Protein AF-A0A9W7B6E6-F1 (afdb_monomer_lite)

Sequence (247 aa):
MDVWKAHNLRVMFLSTVAGLLRTIEGISRFTTGIYVSETFLTTFLAAWAGFLFWGQLGPIFLEQVLNIIIKSMKMSGPEGEVMTKKMETMRVLMLWQIPQVMVAYLSLFATAFIENPFIAQWLVGAYYFFSTITSIFFVFFIALPTMGAFLKIIKDANPDGTDAKLNGLENKIGIFYRETRNNGVSNTVTCIIFCIPLTQTLVTYQVAFGWTIGALITGTAIWFIAPRAKNAKRVTPSTTKSTVVEN

Radius of gyration: 22.34 Å; chains: 1; bounding box: 79×34×62 Å

Foldseek 3Di:
DDCVVDPLSVLLVLLVLLLVLLVVLLVVCVVPVDAQLRALSNLVSQLSSQLSVLLPLLLVLLLLLLVVLLVLLVVPPPVSVVVNVLSVVLNVVSNVCNVVSNCLSVLSSVSNVDPDVVVSVVSVLSSLVSVLVSLCCSLVVGVLSSLVSVLVSLCVVCVPVPDPVSVVVSVVSVVVNVVSVVLSVVSNVLSVCCNPVVCVSVSRNVVSVSSSVVSNVSSVSCSVSPPPPPPPPPPPPPPPPPPPDDD

Structure (mmCIF, N/CA/C/O backbone):
data_AF-A0A9W7B6E6-F1
#
_entry.id   AF-A0A9W7B6E6-F1
#
loop_
_atom_site.group_PDB
_atom_site.id
_atom_site.type_symbol
_atom_site.label_atom_id
_atom_site.label_alt_id
_atom_site.label_comp_id
_atom_site.label_asym_id
_atom_site.label_entity_id
_atom_site.label_seq_id
_atom_site.pdbx_PDB_ins_code
_atom_site.Cartn_x
_atom_site.Cartn_y
_atom_site.Cartn_z
_atom_site.occupancy
_atom_site.B_iso_or_equiv
_atom_site.auth_seq_id
_atom_site.auth_comp_id
_atom_site.auth_asym_id
_atom_site.auth_atom_id
_atom_site.pdbx_PDB_model_num
ATOM 1 N N . MET A 1 1 ? -25.014 10.292 -12.580 1.00 50.94 1 MET A N 1
ATOM 2 C CA . MET A 1 1 ? -24.499 10.549 -11.215 1.00 50.94 1 MET A CA 1
ATOM 3 C C . MET A 1 1 ? -22.993 10.712 -11.338 1.00 50.94 1 MET A C 1
ATOM 5 O O . MET A 1 1 ? -22.363 9.825 -11.888 1.00 50.94 1 MET A O 1
ATOM 9 N N . ASP A 1 2 ? -22.448 11.861 -10.949 1.00 60.66 2 ASP A N 1
ATOM 10 C CA . ASP A 1 2 ? -21.026 12.184 -11.131 1.00 60.66 2 ASP A CA 1
ATOM 11 C C . ASP A 1 2 ? -20.148 11.308 -10.214 1.00 60.66 2 ASP A C 1
ATOM 13 O O . ASP A 1 2 ? -20.299 11.352 -8.988 1.00 60.66 2 ASP A O 1
ATOM 17 N N . VAL A 1 3 ? -19.271 10.488 -10.806 1.00 54.25 3 VAL A N 1
ATOM 18 C CA . VAL A 1 3 ? -18.371 9.548 -10.103 1.00 54.25 3 VAL A CA 1
ATOM 19 C C . VAL A 1 3 ? -17.483 10.287 -9.102 1.00 54.25 3 VAL A C 1
ATOM 21 O O . VAL A 1 3 ? -17.180 9.758 -8.034 1.00 54.25 3 VAL A O 1
ATOM 24 N N . TRP A 1 4 ? -17.142 11.544 -9.389 1.00 59.81 4 TRP A N 1
ATOM 25 C CA . TRP A 1 4 ? -16.274 12.358 -8.543 1.00 59.81 4 TRP A CA 1
ATOM 26 C C . TRP A 1 4 ? -16.971 12.895 -7.291 1.00 59.81 4 TRP A C 1
ATOM 28 O O . TRP A 1 4 ? -16.300 13.201 -6.305 1.00 59.81 4 TRP A O 1
ATOM 38 N N . LYS A 1 5 ? -18.311 12.949 -7.283 1.00 57.41 5 LYS A N 1
ATOM 39 C CA . LYS A 1 5 ? -19.110 13.415 -6.134 1.00 57.41 5 LYS A CA 1
ATOM 40 C C . LYS A 1 5 ? -19.390 12.317 -5.110 1.00 57.41 5 LYS A C 1
ATOM 42 O O . LYS A 1 5 ? -19.687 12.619 -3.957 1.00 57.41 5 LYS A O 1
ATOM 47 N N . ALA A 1 6 ? -19.313 11.048 -5.505 1.00 68.12 6 ALA A N 1
ATOM 48 C CA . ALA A 1 6 ? -19.579 9.919 -4.623 1.00 68.12 6 ALA A CA 1
ATOM 49 C C . ALA A 1 6 ? -18.276 9.198 -4.263 1.00 68.12 6 ALA A C 1
ATOM 51 O O . ALA A 1 6 ? -17.733 8.439 -5.059 1.00 68.12 6 ALA A O 1
ATOM 52 N N . HIS A 1 7 ? -17.804 9.407 -3.030 1.00 67.94 7 HIS A N 1
ATOM 53 C CA . HIS A 1 7 ? -16.522 8.889 -2.537 1.00 67.94 7 HIS A CA 1
ATOM 54 C C . HIS A 1 7 ? -16.325 7.385 -2.809 1.00 67.94 7 HIS A C 1
ATOM 56 O O . HIS A 1 7 ? -15.283 6.989 -3.323 1.00 67.94 7 HIS A O 1
ATOM 62 N N . ASN A 1 8 ? -17.346 6.560 -2.558 1.00 65.19 8 ASN A N 1
ATOM 63 C CA . ASN A 1 8 ? -17.263 5.104 -2.735 1.00 65.19 8 ASN A CA 1
ATOM 64 C C . ASN A 1 8 ? -17.152 4.711 -4.218 1.00 65.19 8 ASN A C 1
ATOM 66 O O . ASN A 1 8 ? -16.394 3.810 -4.560 1.00 65.19 8 ASN A O 1
ATOM 70 N N . LEU A 1 9 ? -17.866 5.420 -5.101 1.00 68.00 9 LEU A N 1
ATOM 71 C CA . LEU A 1 9 ? -17.784 5.227 -6.553 1.00 68.00 9 LEU A CA 1
ATOM 72 C C . LEU A 1 9 ? -16.415 5.652 -7.089 1.00 68.00 9 LEU A C 1
ATOM 74 O O . LEU A 1 9 ? -15.838 4.937 -7.902 1.00 68.00 9 LEU A O 1
ATOM 78 N N . ARG A 1 10 ? -15.862 6.760 -6.583 1.00 72.19 10 ARG A N 1
ATOM 79 C CA . ARG A 1 10 ? -14.503 7.202 -6.911 1.00 72.19 10 ARG A CA 1
ATOM 80 C C . ARG A 1 10 ? -13.466 6.156 -6.513 1.00 72.19 10 ARG A C 1
ATOM 82 O O . ARG A 1 10 ? -12.622 5.806 -7.325 1.00 72.19 10 ARG A O 1
ATOM 89 N N . VAL A 1 11 ? -13.537 5.624 -5.294 1.00 70.44 11 VAL A N 1
ATOM 90 C CA . VAL A 1 11 ? -12.590 4.599 -4.829 1.00 70.44 11 VAL A CA 1
ATOM 91 C C . VAL A 1 11 ? -12.706 3.309 -5.639 1.00 70.44 11 VAL A C 1
ATOM 93 O O . VAL A 1 11 ? -11.683 2.757 -6.043 1.00 70.44 11 VAL A O 1
ATOM 96 N N . MET A 1 12 ? -13.925 2.841 -5.918 1.00 70.75 12 MET A N 1
ATOM 97 C CA . MET A 1 12 ? -14.136 1.666 -6.769 1.00 70.75 12 MET A CA 1
ATOM 98 C C . MET A 1 12 ? -13.562 1.873 -8.169 1.00 70.75 12 MET A C 1
ATOM 100 O O . MET A 1 12 ? -12.878 0.991 -8.685 1.00 70.75 12 MET A O 1
ATOM 104 N N . PHE A 1 13 ? -13.807 3.041 -8.764 1.00 76.94 13 PHE A N 1
ATOM 105 C CA . PHE A 1 13 ? -13.269 3.388 -10.072 1.00 76.94 13 PHE A CA 1
ATOM 106 C C . PHE A 1 13 ? -11.738 3.385 -10.053 1.00 76.94 13 PHE A C 1
ATOM 108 O O . PHE A 1 13 ? -11.127 2.684 -10.851 1.00 76.94 13 PHE A O 1
ATOM 115 N N . LEU A 1 14 ? -11.112 4.073 -9.092 1.00 79.00 14 LEU A N 1
ATOM 116 C CA . LEU A 1 14 ? -9.651 4.115 -8.964 1.00 79.00 14 LEU A CA 1
ATOM 117 C C . LEU A 1 14 ? -9.046 2.725 -8.712 1.00 79.00 14 LEU A C 1
ATOM 119 O O . LEU A 1 14 ? -8.009 2.412 -9.285 1.00 79.00 14 LEU A O 1
ATOM 123 N N . SER A 1 15 ? -9.700 1.877 -7.912 1.00 72.25 15 SER A N 1
ATOM 124 C CA . SER A 1 15 ? -9.249 0.500 -7.641 1.00 72.25 15 SER A CA 1
ATOM 125 C C . SER A 1 15 ? -9.348 -0.387 -8.873 1.00 72.25 15 SER A C 1
ATOM 127 O O . SER A 1 15 ? -8.426 -1.142 -9.167 1.00 72.25 15 SER A O 1
ATOM 129 N N . THR A 1 16 ? -10.445 -0.258 -9.619 1.00 75.69 16 THR A N 1
ATOM 130 C CA . THR A 1 16 ? -10.657 -0.989 -10.872 1.00 75.69 16 THR A CA 1
ATOM 131 C C . THR A 1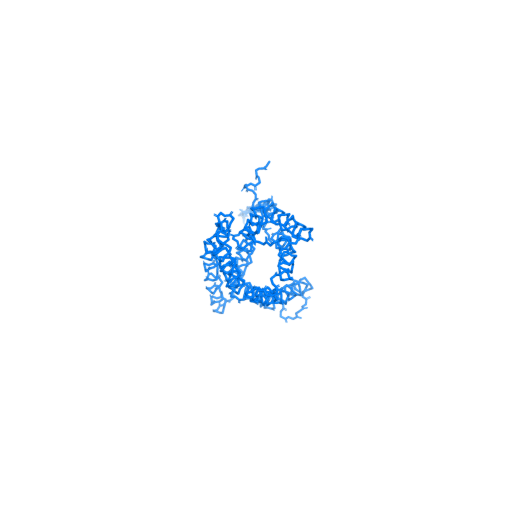 16 ? -9.634 -0.556 -11.914 1.00 75.69 16 THR A C 1
ATOM 133 O O . THR A 1 16 ? -8.989 -1.402 -12.521 1.00 75.69 16 THR A O 1
ATOM 136 N N . VAL A 1 17 ? -9.420 0.753 -12.075 1.00 81.94 17 VAL A N 1
ATOM 137 C CA . VAL A 1 17 ? -8.412 1.296 -12.992 1.00 81.94 17 VAL A CA 1
ATOM 138 C C . VAL A 1 17 ? -7.012 0.839 -12.582 1.00 81.94 17 VAL A C 1
ATOM 140 O O . VAL A 1 17 ? -6.284 0.324 -13.422 1.00 81.94 17 VAL A O 1
ATOM 143 N N . ALA A 1 18 ? -6.637 0.944 -11.304 1.00 80.56 18 ALA A N 1
ATOM 144 C CA . ALA A 1 18 ? -5.334 0.481 -10.829 1.00 80.56 18 ALA A CA 1
ATOM 145 C C . ALA A 1 18 ? -5.127 -1.022 -11.085 1.00 80.56 18 ALA A C 1
ATOM 147 O O . ALA A 1 18 ? -4.092 -1.409 -11.623 1.00 80.56 18 ALA A O 1
ATOM 148 N N . GLY A 1 19 ? -6.119 -1.859 -10.761 1.00 74.12 19 GLY A N 1
ATOM 149 C CA . GLY A 1 19 ? -6.067 -3.303 -10.999 1.00 74.12 19 GLY A CA 1
ATOM 150 C C . GLY A 1 19 ? -5.977 -3.662 -12.485 1.00 74.12 19 GLY A C 1
ATOM 151 O O . GLY A 1 19 ? -5.161 -4.500 -12.864 1.00 74.12 19 GLY A O 1
ATOM 152 N N . LEU A 1 20 ? -6.753 -2.992 -13.343 1.00 80.62 20 LEU A N 1
ATOM 153 C CA . LEU A 1 20 ? -6.700 -3.187 -14.795 1.00 80.62 20 LEU A CA 1
ATOM 154 C C . LEU A 1 20 ? -5.338 -2.801 -15.367 1.00 80.62 20 LEU A C 1
ATOM 156 O O . LEU A 1 20 ? -4.754 -3.578 -16.114 1.00 80.62 20 LEU A O 1
ATOM 160 N N . LEU A 1 21 ? -4.799 -1.640 -14.992 1.00 83.81 21 LEU A N 1
ATOM 161 C CA . LEU A 1 21 ? -3.496 -1.190 -15.485 1.00 83.81 21 LEU A CA 1
ATOM 162 C C . LEU A 1 21 ? -2.370 -2.135 -15.059 1.00 83.81 21 LEU A C 1
ATOM 164 O O . LEU A 1 21 ? -1.510 -2.442 -15.881 1.00 83.81 21 LEU A O 1
ATOM 168 N N . ARG A 1 22 ? -2.410 -2.662 -13.826 1.00 78.50 22 ARG A N 1
ATOM 169 C CA . ARG A 1 22 ? -1.467 -3.701 -13.380 1.00 78.50 22 ARG A CA 1
ATOM 170 C C . ARG A 1 22 ? -1.646 -5.025 -14.110 1.00 78.50 22 ARG A C 1
ATOM 172 O O . ARG A 1 22 ? -0.660 -5.688 -14.407 1.00 78.50 22 ARG A O 1
ATOM 179 N N . THR A 1 23 ? -2.879 -5.395 -14.441 1.00 75.38 23 THR A N 1
ATOM 180 C CA . THR A 1 23 ? -3.152 -6.605 -15.227 1.00 75.38 23 THR A CA 1
ATOM 181 C C . THR A 1 23 ? -2.582 -6.469 -16.639 1.00 75.38 23 THR A C 1
ATOM 183 O O . THR A 1 23 ? -1.893 -7.369 -17.109 1.00 75.38 23 THR A O 1
ATOM 186 N N . ILE A 1 24 ? -2.806 -5.325 -17.296 1.00 81.00 24 ILE A N 1
ATOM 187 C CA . ILE A 1 24 ? -2.263 -5.032 -18.631 1.00 81.00 24 ILE A CA 1
ATOM 188 C C . ILE A 1 24 ? -0.730 -5.012 -18.589 1.00 81.00 24 ILE A C 1
ATOM 190 O O . ILE A 1 24 ? -0.090 -5.620 -19.442 1.00 81.00 24 ILE A O 1
ATOM 194 N N . GLU A 1 25 ? -0.137 -4.367 -17.582 1.00 80.00 25 GLU A N 1
ATOM 195 C CA . GLU A 1 25 ? 1.311 -4.379 -17.346 1.00 80.00 25 GLU A CA 1
ATOM 196 C C . GLU A 1 25 ? 1.830 -5.812 -17.181 1.00 80.00 25 GLU A C 1
ATOM 198 O O . GLU A 1 25 ? 2.771 -6.202 -17.865 1.00 80.00 25 GLU A O 1
ATOM 203 N N . GLY A 1 26 ? 1.205 -6.609 -16.311 1.00 73.44 26 GLY A N 1
ATOM 204 C CA . GLY A 1 26 ? 1.597 -7.989 -16.038 1.00 73.44 26 GLY A CA 1
ATOM 205 C C . GLY A 1 26 ? 1.534 -8.877 -17.280 1.00 73.44 26 GLY A C 1
ATOM 206 O O . GLY A 1 26 ? 2.500 -9.579 -17.569 1.00 73.44 26 GLY A O 1
ATOM 207 N N . ILE A 1 27 ? 0.443 -8.799 -18.051 1.00 77.69 27 ILE A N 1
ATOM 208 C CA . ILE A 1 27 ? 0.288 -9.532 -19.318 1.00 77.69 27 ILE A CA 1
ATOM 209 C C . ILE A 1 27 ? 1.337 -9.076 -20.333 1.00 77.69 27 ILE A C 1
ATOM 211 O O . ILE A 1 27 ? 1.977 -9.914 -20.968 1.00 77.69 27 ILE A O 1
ATOM 215 N N . SER A 1 28 ? 1.543 -7.763 -20.476 1.00 77.19 28 SER A N 1
ATOM 216 C CA . SER A 1 28 ? 2.540 -7.216 -21.397 1.00 77.19 28 SER A CA 1
ATOM 217 C C . SER A 1 28 ? 3.926 -7.753 -21.063 1.00 77.19 28 SER A C 1
ATOM 219 O O . SER A 1 28 ? 4.555 -8.342 -21.930 1.00 77.19 28 SER A O 1
ATOM 221 N N . ARG A 1 29 ? 4.362 -7.672 -19.802 1.00 74.62 29 ARG A N 1
ATOM 222 C CA . ARG A 1 29 ? 5.668 -8.205 -19.395 1.00 74.62 29 ARG A CA 1
ATOM 223 C C . ARG A 1 29 ? 5.780 -9.708 -19.588 1.00 74.62 29 ARG A C 1
ATOM 225 O O . ARG A 1 29 ? 6.812 -10.175 -20.045 1.00 74.62 29 ARG A O 1
ATOM 232 N N . PHE A 1 30 ? 4.729 -10.460 -19.268 1.00 73.69 30 PHE A N 1
ATOM 233 C CA . PHE A 1 30 ? 4.745 -11.919 -19.390 1.00 73.69 30 PHE A CA 1
ATOM 234 C C . PHE A 1 30 ? 4.859 -12.378 -20.843 1.00 73.69 30 PHE A C 1
ATOM 236 O O . PHE A 1 30 ? 5.538 -13.355 -21.138 1.00 73.69 30 PHE A O 1
ATOM 243 N N . THR A 1 31 ? 4.201 -11.664 -21.753 1.00 75.31 31 THR A N 1
ATOM 244 C CA . THR A 1 31 ? 4.189 -12.012 -23.178 1.00 75.31 31 THR A CA 1
ATOM 245 C C . THR A 1 31 ? 5.437 -11.548 -23.918 1.00 75.31 31 THR A C 1
ATOM 247 O O . THR A 1 31 ? 5.832 -12.199 -24.880 1.00 75.31 31 THR A O 1
ATOM 250 N N . THR A 1 32 ? 6.068 -10.453 -23.489 1.00 76.38 32 THR A N 1
ATOM 251 C CA . THR A 1 32 ? 7.194 -9.849 -24.219 1.00 76.38 32 THR A CA 1
ATOM 252 C C . THR A 1 32 ? 8.547 -9.993 -23.525 1.00 76.38 32 THR A C 1
ATOM 254 O O . THR A 1 32 ? 9.572 -9.777 -24.163 1.00 76.38 32 THR A O 1
ATOM 257 N N . GLY A 1 33 ? 8.577 -10.320 -22.231 1.00 69.25 33 GLY A N 1
ATOM 258 C CA . GLY A 1 33 ? 9.792 -10.305 -21.412 1.00 69.25 33 GLY A CA 1
ATOM 259 C C . GLY A 1 33 ? 10.331 -8.902 -21.104 1.00 69.25 33 GLY A C 1
ATOM 260 O O . GLY A 1 33 ? 11.400 -8.792 -20.511 1.00 69.25 33 GLY A O 1
ATOM 261 N N . ILE A 1 34 ? 9.605 -7.848 -21.494 1.00 72.25 34 ILE A N 1
ATOM 262 C CA . ILE A 1 34 ? 10.040 -6.449 -21.398 1.00 72.25 34 ILE A CA 1
ATOM 263 C C . ILE A 1 34 ? 9.988 -5.951 -19.949 1.00 72.25 34 ILE A C 1
ATOM 265 O O . ILE A 1 34 ? 9.016 -6.184 -19.222 1.00 72.25 34 ILE A O 1
ATOM 269 N N . TYR A 1 35 ? 10.998 -5.189 -19.539 1.00 70.50 35 TYR A N 1
ATOM 270 C CA . TYR A 1 35 ? 11.103 -4.628 -18.191 1.00 70.50 35 TYR A CA 1
ATOM 271 C C . TYR A 1 35 ? 10.415 -3.256 -18.055 1.00 70.50 35 TYR A C 1
ATOM 273 O O . TYR A 1 35 ? 9.942 -2.630 -19.011 1.00 70.50 35 TYR A O 1
ATOM 281 N N . VAL A 1 36 ? 10.315 -2.768 -16.813 1.00 70.75 36 VAL A N 1
ATOM 282 C CA . VAL A 1 36 ? 10.095 -1.329 -16.564 1.00 70.75 36 VAL A CA 1
ATOM 283 C C . VAL A 1 36 ? 11.249 -0.552 -17.217 1.00 70.75 36 VAL A C 1
ATOM 285 O O . VAL A 1 36 ? 12.368 -1.037 -17.160 1.00 70.75 36 VAL A O 1
ATOM 288 N N . SER A 1 37 ? 10.977 0.627 -17.790 1.00 69.00 37 SER A N 1
ATOM 289 C CA . SER A 1 37 ? 11.892 1.518 -18.537 1.00 69.00 37 SER A CA 1
ATOM 290 C C . SER A 1 37 ? 12.256 1.114 -19.964 1.00 69.00 37 SER A C 1
ATOM 292 O O . SER A 1 37 ? 12.754 1.953 -20.703 1.00 69.00 37 SER A O 1
ATOM 294 N N . GLU A 1 38 ? 11.969 -0.113 -20.398 1.00 73.12 38 GLU A N 1
ATOM 295 C CA . GLU A 1 38 ? 12.261 -0.531 -21.780 1.00 73.12 38 GLU A CA 1
ATOM 296 C C . GLU A 1 38 ? 11.224 -0.054 -22.801 1.00 73.12 38 GLU A C 1
ATOM 298 O O . GLU A 1 38 ? 11.544 0.140 -23.970 1.00 73.12 38 GLU A O 1
ATOM 303 N N . THR A 1 39 ? 9.973 0.164 -22.380 1.00 77.31 39 THR A N 1
ATOM 304 C CA . THR A 1 39 ? 8.961 0.793 -23.237 1.00 77.31 39 THR A CA 1
ATOM 305 C C . THR A 1 39 ? 8.205 1.873 -22.490 1.00 77.31 39 THR A C 1
ATOM 307 O O . THR A 1 39 ? 7.980 1.783 -21.277 1.00 77.31 39 THR A O 1
ATOM 310 N N . PHE A 1 40 ? 7.740 2.879 -23.230 1.00 80.50 40 PHE A N 1
ATOM 311 C CA . PHE A 1 40 ? 6.878 3.916 -22.675 1.00 80.50 40 PHE A CA 1
ATOM 312 C C . PHE A 1 40 ? 5.616 3.319 -22.037 1.00 80.50 40 PHE A C 1
ATOM 314 O O . PHE A 1 40 ? 5.261 3.698 -20.926 1.00 80.50 40 PHE A O 1
ATOM 321 N N . LEU A 1 41 ? 4.973 2.343 -22.692 1.00 82.69 41 LEU A N 1
ATOM 322 C CA . LEU A 1 41 ? 3.737 1.738 -22.195 1.00 82.69 41 LEU A CA 1
ATOM 323 C C . LEU A 1 41 ? 3.949 1.000 -20.865 1.00 82.69 41 LEU A C 1
ATOM 325 O O . LEU A 1 41 ? 3.235 1.278 -19.903 1.00 82.69 41 LEU A O 1
ATOM 329 N N . THR A 1 42 ? 4.934 0.098 -20.765 1.00 78.06 42 THR A N 1
ATOM 330 C CA . THR A 1 42 ? 5.182 -0.656 -19.518 1.00 78.06 42 THR A CA 1
ATOM 331 C C . THR A 1 42 ? 5.581 0.261 -18.364 1.00 78.06 42 THR A C 1
ATOM 333 O O . THR A 1 42 ? 5.192 0.020 -17.220 1.00 78.06 42 THR A O 1
ATOM 336 N N . THR A 1 43 ? 6.316 1.330 -18.666 1.00 79.69 43 THR A N 1
ATOM 337 C CA . THR A 1 43 ? 6.742 2.349 -17.699 1.00 79.69 43 THR A CA 1
ATOM 338 C C . THR A 1 43 ? 5.566 3.207 -17.241 1.00 79.69 43 THR A C 1
ATOM 340 O O . THR A 1 43 ? 5.382 3.405 -16.040 1.00 79.69 43 THR A O 1
ATOM 343 N N . PHE A 1 44 ? 4.714 3.639 -18.176 1.00 84.25 44 PHE A N 1
ATOM 344 C CA . PHE A 1 44 ? 3.498 4.398 -17.891 1.00 84.25 44 PHE A CA 1
ATOM 345 C C . PHE A 1 44 ? 2.543 3.610 -16.997 1.00 84.25 44 PHE A C 1
ATOM 347 O O . PHE A 1 44 ? 2.075 4.130 -15.984 1.00 84.25 44 PHE A O 1
ATOM 354 N N . LEU A 1 45 ? 2.286 2.344 -17.333 1.00 83.00 45 LEU A N 1
ATOM 355 C CA . LEU A 1 45 ? 1.389 1.490 -16.558 1.00 83.00 45 LEU A CA 1
ATOM 356 C C . LEU A 1 45 ? 1.917 1.272 -15.132 1.00 83.00 45 LEU A C 1
ATOM 358 O O . LEU A 1 45 ? 1.156 1.420 -14.174 1.00 83.00 45 LEU A O 1
ATOM 362 N N . ALA A 1 46 ? 3.220 1.006 -14.979 1.00 79.12 46 ALA A N 1
ATOM 363 C CA . ALA A 1 46 ? 3.857 0.811 -13.676 1.00 79.12 46 ALA A CA 1
ATOM 364 C C . ALA A 1 46 ? 3.802 2.069 -12.795 1.00 79.12 46 ALA A C 1
ATOM 366 O O . ALA A 1 46 ? 3.431 1.993 -11.617 1.00 79.12 46 ALA A O 1
ATOM 367 N N . ALA A 1 47 ? 4.146 3.224 -13.374 1.00 80.75 47 ALA A N 1
ATOM 368 C CA . ALA A 1 47 ? 4.133 4.517 -12.702 1.00 80.75 47 ALA A CA 1
ATOM 369 C C . ALA A 1 47 ? 2.712 4.893 -12.263 1.00 80.75 47 ALA A C 1
ATOM 371 O O . ALA A 1 47 ? 2.462 5.160 -11.084 1.00 80.75 47 ALA A O 1
ATOM 372 N N . TRP A 1 48 ? 1.755 4.847 -13.193 1.00 84.06 48 TRP A N 1
ATOM 373 C CA . TRP A 1 48 ? 0.389 5.294 -12.944 1.00 84.06 48 TRP A CA 1
ATOM 374 C C . TRP A 1 48 ? -0.352 4.390 -11.963 1.00 84.06 48 TRP A C 1
ATOM 376 O O . TRP A 1 48 ? -0.960 4.871 -11.008 1.00 84.06 48 TRP A O 1
ATOM 386 N N . ALA A 1 49 ? -0.273 3.070 -12.137 1.00 79.25 49 ALA A N 1
ATOM 387 C CA . ALA A 1 49 ? -0.945 2.145 -11.234 1.00 79.25 49 ALA A CA 1
ATOM 388 C C . ALA A 1 49 ? -0.351 2.180 -9.818 1.00 79.25 49 ALA A C 1
ATOM 390 O O . ALA A 1 49 ? -1.060 2.003 -8.829 1.00 79.25 49 ALA A O 1
ATOM 391 N N . GLY A 1 50 ? 0.952 2.431 -9.706 1.00 77.00 50 GLY A N 1
ATOM 392 C CA . GLY A 1 50 ? 1.613 2.613 -8.424 1.00 77.00 50 GLY A CA 1
ATOM 393 C C . GLY A 1 50 ? 1.235 3.913 -7.721 1.00 77.00 50 GLY A C 1
ATOM 394 O O . GLY A 1 50 ? 0.920 3.881 -6.533 1.00 77.00 50 GLY A O 1
ATOM 395 N N . PHE A 1 51 ? 1.150 5.019 -8.464 1.00 82.94 51 PHE A N 1
ATOM 396 C CA . PHE A 1 51 ? 0.592 6.274 -7.964 1.00 82.94 51 PHE A CA 1
ATOM 397 C C . PHE A 1 51 ? -0.855 6.098 -7.478 1.00 82.94 51 PHE A C 1
ATOM 399 O O . PHE A 1 51 ? -1.186 6.522 -6.371 1.00 82.94 51 PHE A O 1
ATOM 406 N N . LEU A 1 52 ? -1.713 5.431 -8.257 1.00 81.12 52 LEU A N 1
ATOM 407 C CA . LEU A 1 52 ? -3.101 5.182 -7.863 1.00 81.12 52 LEU A CA 1
ATOM 408 C C . LEU A 1 52 ? -3.197 4.355 -6.575 1.00 81.12 52 LEU A C 1
ATOM 410 O O . LEU A 1 52 ? -4.020 4.653 -5.709 1.00 81.12 52 LEU A O 1
ATOM 414 N N . PHE A 1 53 ? -2.358 3.332 -6.417 1.00 77.75 53 PHE A N 1
ATOM 415 C CA . PHE A 1 53 ? -2.391 2.495 -5.223 1.00 77.75 53 PHE A CA 1
ATOM 416 C C . PHE A 1 53 ? -1.798 3.200 -3.996 1.00 77.75 53 PHE A C 1
ATOM 418 O O . PHE A 1 53 ? -2.500 3.416 -3.008 1.00 77.75 53 PHE A O 1
ATOM 425 N N . TRP A 1 54 ? -0.527 3.599 -4.063 1.00 77.50 54 TRP A N 1
ATOM 426 C CA . TRP A 1 54 ? 0.215 4.135 -2.919 1.00 77.50 54 TRP A CA 1
ATOM 427 C C . TRP A 1 54 ? -0.090 5.608 -2.630 1.00 77.50 54 TRP A C 1
ATOM 429 O O . TRP A 1 54 ? 0.003 6.038 -1.485 1.00 77.50 54 TRP A O 1
ATOM 439 N N . GLY A 1 55 ? -0.460 6.385 -3.649 1.00 79.38 55 GLY A N 1
ATOM 440 C CA . GLY A 1 55 ? -0.759 7.812 -3.520 1.00 79.38 55 GLY A CA 1
ATOM 441 C C . GLY A 1 55 ? -2.232 8.119 -3.248 1.00 79.38 55 GLY A C 1
ATOM 442 O O . GLY A 1 55 ? -2.541 9.224 -2.812 1.00 79.38 55 GLY A O 1
ATOM 443 N N . GLN A 1 56 ? -3.148 7.175 -3.501 1.00 82.19 56 GLN A N 1
ATOM 444 C CA . GLN A 1 56 ? -4.591 7.394 -3.326 1.00 82.19 56 GLN A CA 1
ATOM 445 C C . GLN A 1 56 ? -5.260 6.271 -2.522 1.00 82.19 56 GLN A C 1
ATOM 447 O O . GLN A 1 56 ? -5.727 6.517 -1.413 1.00 82.19 56 GLN A O 1
ATOM 452 N N . LEU A 1 57 ? -5.316 5.041 -3.044 1.00 77.69 57 LEU A N 1
ATOM 453 C CA . LEU A 1 57 ? -6.144 3.968 -2.468 1.00 77.69 57 LEU A CA 1
ATOM 454 C C . LEU A 1 57 ? -5.707 3.542 -1.063 1.00 77.69 57 LEU A C 1
ATOM 456 O O . LEU A 1 57 ? -6.534 3.516 -0.152 1.00 77.69 57 LEU A O 1
ATOM 460 N N . GLY A 1 58 ? -4.421 3.236 -0.879 1.00 77.50 58 GLY A N 1
ATOM 461 C CA . GLY A 1 58 ? -3.850 2.871 0.419 1.00 77.50 58 GLY A CA 1
ATOM 462 C C . GLY A 1 58 ? -4.072 3.957 1.480 1.00 77.50 58 GLY A C 1
ATOM 463 O O . GLY A 1 58 ? -4.654 3.655 2.526 1.00 77.50 58 GLY A O 1
ATOM 464 N N . PRO A 1 59 ? -3.699 5.224 1.209 1.00 80.75 59 PRO A N 1
ATOM 465 C CA . PRO A 1 59 ? -3.976 6.338 2.110 1.00 80.75 59 PRO A CA 1
ATOM 466 C C . PRO A 1 59 ? -5.458 6.504 2.461 1.00 80.75 59 PRO A C 1
ATOM 468 O O . PRO A 1 59 ? -5.786 6.659 3.633 1.00 80.75 59 PRO A O 1
ATOM 471 N N . ILE A 1 60 ? -6.365 6.425 1.480 1.00 79.81 60 ILE A N 1
ATOM 472 C CA . ILE A 1 60 ? -7.812 6.559 1.721 1.00 79.81 60 ILE A CA 1
ATOM 473 C C . ILE A 1 60 ? -8.318 5.446 2.645 1.00 79.81 60 ILE A C 1
ATOM 475 O O . ILE A 1 60 ? -9.072 5.722 3.579 1.00 79.81 60 ILE A O 1
ATOM 479 N N . PHE A 1 61 ? -7.910 4.196 2.409 1.00 76.81 61 PHE A N 1
ATOM 480 C CA . PHE A 1 61 ? -8.277 3.073 3.273 1.00 76.81 61 PHE A CA 1
ATOM 481 C C . PHE A 1 61 ? -7.800 3.288 4.708 1.00 76.81 61 PHE A C 1
ATOM 483 O O . PHE A 1 61 ? -8.596 3.240 5.646 1.00 76.81 61 PHE A O 1
ATOM 490 N N . LEU A 1 62 ? -6.506 3.558 4.876 1.00 78.81 62 LEU A N 1
ATOM 491 C CA . LEU A 1 62 ? -5.906 3.736 6.192 1.00 78.81 62 LEU A CA 1
ATOM 492 C C . LEU A 1 62 ? -6.497 4.940 6.920 1.00 78.81 62 LEU A C 1
ATOM 494 O O . LEU A 1 62 ? -6.760 4.850 8.114 1.00 78.81 62 LEU A O 1
ATOM 498 N N . GLU A 1 63 ? -6.799 6.029 6.213 1.00 83.19 63 GLU A N 1
ATOM 499 C CA . GLU A 1 63 ? -7.483 7.184 6.788 1.00 83.19 63 GLU A CA 1
ATOM 500 C C . GLU A 1 63 ? -8.867 6.813 7.333 1.00 83.19 63 GLU A C 1
ATOM 502 O O . GLU A 1 63 ? -9.232 7.235 8.432 1.00 83.19 63 GLU A O 1
ATOM 507 N N . GLN A 1 64 ? -9.649 6.019 6.597 1.00 76.81 64 GLN A N 1
ATOM 508 C CA . GLN A 1 64 ? -10.961 5.575 7.067 1.00 76.81 64 GLN A CA 1
ATOM 509 C C . GLN A 1 64 ? -10.850 4.727 8.333 1.00 76.81 64 GLN A C 1
ATOM 511 O O . GLN A 1 64 ? -11.588 4.970 9.290 1.00 76.81 64 GLN A O 1
ATOM 516 N N . VAL A 1 65 ? -9.907 3.783 8.371 1.00 76.00 65 VAL A N 1
ATOM 517 C CA . VAL A 1 65 ? -9.687 2.954 9.562 1.00 76.00 65 VAL A CA 1
ATOM 518 C C . VAL A 1 65 ? -9.213 3.807 10.740 1.00 76.00 65 VAL A C 1
ATOM 520 O O . VAL A 1 65 ? -9.781 3.714 11.827 1.00 76.00 65 VAL A O 1
ATOM 523 N N . LEU A 1 66 ? -8.224 4.681 10.533 1.00 83.62 66 LEU A N 1
ATOM 524 C CA . LEU A 1 66 ? -7.723 5.596 11.561 1.00 83.62 66 LEU A CA 1
ATOM 525 C C . LEU A 1 66 ? -8.854 6.454 12.135 1.00 83.62 66 LEU A C 1
ATOM 527 O O . LEU A 1 66 ? -8.965 6.595 13.348 1.00 83.62 66 LEU A O 1
ATOM 531 N N . ASN A 1 67 ? -9.747 6.970 11.287 1.00 81.94 67 ASN A N 1
ATOM 532 C CA . ASN A 1 67 ? -10.903 7.746 11.728 1.00 81.94 67 ASN A CA 1
ATOM 533 C C . ASN A 1 67 ? -11.902 6.923 12.555 1.00 81.94 67 ASN A C 1
ATOM 535 O O . ASN A 1 67 ? -12.508 7.467 13.479 1.00 81.94 67 ASN A O 1
ATOM 539 N N . ILE A 1 68 ? -12.097 5.639 12.240 1.00 78.31 68 ILE A N 1
ATOM 540 C CA . ILE A 1 68 ? -12.935 4.737 13.046 1.00 78.31 68 ILE A CA 1
ATOM 541 C C . ILE A 1 68 ? -12.314 4.545 14.429 1.00 78.31 68 ILE A C 1
ATOM 543 O O . ILE A 1 68 ? -13.011 4.699 15.433 1.00 78.31 68 ILE A O 1
ATOM 547 N N . ILE A 1 69 ? -11.007 4.289 14.491 1.00 78.12 69 ILE A N 1
ATOM 548 C CA . ILE A 1 69 ? -10.270 4.120 15.749 1.00 78.12 69 ILE A CA 1
ATOM 549 C C . ILE A 1 69 ? -10.336 5.403 16.582 1.00 78.12 69 ILE A C 1
ATOM 551 O O . ILE A 1 69 ? -10.784 5.363 17.722 1.00 78.12 69 ILE A O 1
ATOM 555 N N . ILE A 1 70 ? -9.990 6.557 16.002 1.00 81.38 70 ILE A N 1
ATOM 556 C CA . ILE A 1 70 ? -10.018 7.866 16.679 1.00 81.38 70 ILE A CA 1
ATOM 557 C C . ILE A 1 70 ? -11.408 8.171 17.252 1.00 81.38 70 ILE A C 1
ATOM 559 O O . ILE A 1 70 ? -11.523 8.676 18.365 1.00 81.38 70 ILE A O 1
ATOM 563 N N . LYS A 1 71 ? -12.484 7.866 16.516 1.00 77.69 71 LYS A N 1
ATOM 564 C CA . LYS A 1 71 ? -13.855 8.076 17.008 1.00 77.69 71 LYS A CA 1
ATOM 565 C C . LYS A 1 71 ? -14.236 7.112 18.130 1.00 77.69 71 LYS A C 1
ATOM 567 O O . LYS A 1 71 ? -14.975 7.516 19.019 1.00 77.69 71 LYS A O 1
ATOM 572 N N . SER A 1 72 ? -13.739 5.879 18.089 1.00 70.31 72 SER A N 1
ATOM 573 C CA . SER A 1 72 ? -14.072 4.840 19.072 1.00 70.31 72 SER A CA 1
ATOM 574 C C . SER A 1 72 ? -13.290 5.008 20.384 1.00 70.31 72 SER A C 1
ATOM 576 O O . SER A 1 72 ? -13.842 4.775 21.452 1.00 70.31 72 SER A O 1
ATOM 578 N N . MET A 1 73 ? -12.040 5.489 20.320 1.00 65.06 73 MET A N 1
ATOM 579 C CA . MET A 1 73 ? -11.142 5.643 21.481 1.00 65.06 73 MET A CA 1
ATOM 580 C C . MET A 1 73 ? -11.439 6.858 22.365 1.00 65.06 73 MET A C 1
ATOM 582 O O . MET A 1 73 ? -11.007 6.895 23.516 1.00 65.06 73 MET A O 1
ATOM 586 N N . LYS A 1 74 ? -12.205 7.843 21.878 1.00 54.59 74 LYS A N 1
ATOM 587 C CA . LYS A 1 74 ? -12.625 9.007 22.685 1.00 54.59 74 LYS A CA 1
ATOM 588 C C . LYS A 1 74 ? -13.477 8.635 23.909 1.00 54.59 74 LYS A C 1
ATOM 590 O O . LYS A 1 74 ? -13.752 9.504 24.726 1.00 54.59 74 LYS A O 1
ATOM 595 N N . MET A 1 75 ? -13.889 7.373 24.042 1.00 52.09 75 MET A N 1
ATOM 596 C CA . MET A 1 75 ? -14.692 6.879 25.163 1.00 52.09 75 MET A CA 1
ATOM 597 C C . MET A 1 75 ? -13.870 6.169 26.256 1.00 52.09 75 MET A C 1
ATOM 599 O O . MET A 1 75 ? -14.428 5.843 27.298 1.00 52.09 75 MET A O 1
ATOM 603 N N . SER A 1 76 ? -12.567 5.924 26.058 1.00 59.00 76 SER A N 1
ATOM 604 C CA . SER A 1 76 ? -11.790 4.967 26.868 1.00 59.00 76 SER A CA 1
ATOM 605 C C . SER A 1 76 ? -10.541 5.575 27.533 1.00 59.00 76 SER A C 1
ATOM 607 O O . SER A 1 76 ? -9.420 5.235 27.168 1.00 59.00 76 SER A O 1
ATOM 609 N N . GLY A 1 77 ? -10.725 6.450 28.529 1.00 71.62 77 GLY A N 1
ATOM 610 C CA . GLY A 1 77 ? -9.711 6.818 29.542 1.00 71.62 77 GLY A CA 1
ATOM 611 C C . GLY A 1 77 ? -8.348 7.373 29.054 1.00 71.62 77 GLY A C 1
ATOM 612 O O . GLY A 1 77 ? -8.174 7.684 27.876 1.00 71.62 77 GLY A O 1
ATOM 613 N N . PRO A 1 78 ? -7.345 7.487 29.955 1.00 80.50 78 PRO A N 1
ATOM 614 C CA . PRO A 1 78 ? -6.023 8.057 29.644 1.00 80.50 78 PRO A CA 1
ATOM 615 C C . PRO A 1 78 ? -5.255 7.306 28.546 1.00 80.50 78 PRO A C 1
ATOM 617 O O . PRO A 1 78 ? -4.545 7.903 27.737 1.00 80.50 78 PRO A O 1
ATOM 620 N N . GLU A 1 79 ? -5.411 5.982 28.476 1.00 77.75 79 GLU A N 1
ATOM 621 C CA . GLU A 1 79 ? -4.790 5.172 27.423 1.00 77.75 79 GLU A CA 1
ATOM 622 C C . GLU A 1 79 ? -5.435 5.431 26.047 1.00 77.75 79 GLU A C 1
ATOM 624 O O . GLU A 1 79 ? -4.750 5.435 25.017 1.00 77.75 79 GLU A O 1
ATOM 629 N N . GLY A 1 80 ? -6.738 5.732 26.028 1.00 78.25 80 GLY A N 1
ATOM 630 C CA . GLY A 1 80 ? -7.468 6.148 24.835 1.00 78.25 80 GLY A CA 1
ATOM 631 C C . GLY A 1 80 ? -6.984 7.473 24.268 1.00 78.25 80 GLY A C 1
ATOM 632 O O . GLY A 1 80 ? -6.862 7.600 23.048 1.00 78.25 80 GLY A O 1
ATOM 633 N N . GLU A 1 81 ? -6.622 8.431 25.119 1.00 82.25 81 GLU A N 1
ATOM 634 C CA . GLU A 1 81 ? -6.055 9.714 24.690 1.00 82.25 81 GLU A CA 1
ATOM 635 C C . GLU A 1 81 ? -4.676 9.543 24.041 1.00 82.25 81 GLU A C 1
ATOM 637 O O . GLU A 1 81 ? -4.429 10.068 22.950 1.00 82.25 81 GLU A O 1
ATOM 642 N N . VAL A 1 82 ? -3.795 8.745 24.657 1.00 84.94 82 VAL A N 1
ATOM 643 C CA . VAL A 1 82 ? -2.460 8.442 24.111 1.00 84.94 82 VAL A CA 1
ATOM 644 C C . VAL A 1 82 ? -2.574 7.762 22.748 1.00 84.94 82 VAL A C 1
ATOM 646 O O . VAL A 1 82 ? -1.892 8.146 21.791 1.00 84.94 82 VAL A O 1
ATOM 649 N N . MET A 1 83 ? -3.459 6.772 22.627 1.00 83.38 83 MET A N 1
ATOM 650 C CA . MET A 1 83 ? -3.676 6.076 21.364 1.00 83.38 83 MET A CA 1
ATOM 651 C C . MET A 1 83 ? -4.323 6.984 20.315 1.00 83.38 83 MET A C 1
ATOM 653 O O . MET A 1 83 ? -3.896 6.964 19.164 1.00 83.38 83 MET A O 1
ATOM 657 N N . THR A 1 84 ? -5.284 7.828 20.697 1.00 84.38 84 THR A N 1
ATOM 658 C CA . THR A 1 84 ? -5.907 8.805 19.792 1.00 84.38 84 THR A CA 1
ATOM 659 C C . THR A 1 84 ? -4.858 9.747 19.211 1.00 84.38 84 THR A C 1
ATOM 661 O O . THR A 1 84 ? -4.748 9.856 17.991 1.00 84.38 84 THR A O 1
ATOM 664 N N . LYS A 1 85 ? -4.003 10.333 20.058 1.00 87.75 85 LYS A N 1
ATOM 665 C CA . LYS A 1 85 ? -2.910 11.211 19.619 1.00 87.75 85 LYS A CA 1
ATOM 666 C C . LYS A 1 85 ? -1.928 10.489 18.692 1.00 87.75 85 LYS A C 1
ATOM 668 O O . LYS A 1 85 ? -1.467 11.059 17.699 1.00 87.75 85 LYS A O 1
ATOM 673 N N . LYS A 1 86 ? -1.624 9.219 18.979 1.00 87.06 86 LYS A N 1
ATOM 674 C CA . LYS A 1 86 ? -0.784 8.375 18.116 1.00 87.06 86 LYS A CA 1
ATOM 675 C C . LYS A 1 86 ? -1.420 8.164 16.738 1.00 87.06 86 LYS A C 1
ATOM 677 O O . LYS A 1 86 ? -0.736 8.334 15.733 1.00 87.06 86 LYS A O 1
ATOM 682 N N . MET A 1 87 ? -2.712 7.844 16.67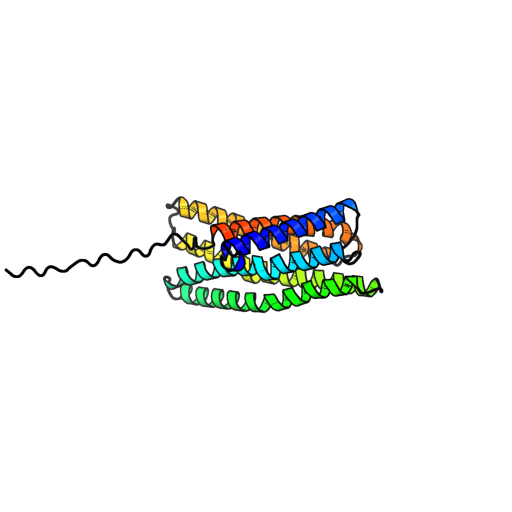9 1.00 88.69 87 MET A N 1
ATOM 683 C CA . MET A 1 87 ? -3.443 7.628 15.423 1.00 88.69 87 MET A CA 1
ATOM 684 C C . MET A 1 87 ? -3.606 8.927 14.619 1.00 88.69 87 MET A C 1
ATOM 686 O O . MET A 1 87 ? -3.459 8.917 13.399 1.00 88.69 87 MET A O 1
ATOM 690 N N . GLU A 1 88 ? -3.836 10.062 15.283 1.00 89.12 88 GLU A N 1
ATOM 691 C CA . GLU A 1 88 ? -3.852 11.383 14.642 1.00 89.12 88 GLU A CA 1
ATOM 692 C C . GLU A 1 88 ? -2.486 11.732 14.041 1.00 89.12 88 GLU A C 1
ATOM 694 O O . GLU A 1 88 ? -2.407 12.154 12.886 1.00 89.12 88 GLU A O 1
ATOM 699 N N . THR A 1 89 ? -1.402 11.470 14.776 1.00 88.81 89 THR A N 1
ATOM 700 C CA . THR A 1 89 ? -0.033 11.654 14.274 1.00 88.81 89 THR A CA 1
ATOM 701 C C . THR A 1 89 ? 0.228 10.769 13.053 1.00 88.81 89 THR A C 1
ATOM 703 O O . THR A 1 89 ? 0.728 11.253 12.040 1.00 88.81 89 THR A O 1
ATOM 706 N N . MET A 1 90 ? -0.163 9.491 13.101 1.00 87.75 90 MET A N 1
ATOM 707 C CA . MET A 1 90 ? -0.039 8.569 11.964 1.00 87.75 90 MET A CA 1
ATOM 708 C C . MET A 1 90 ? -0.826 9.045 10.742 1.00 87.75 90 MET A C 1
ATOM 710 O O . MET A 1 90 ? -0.311 8.992 9.626 1.00 87.75 90 MET A O 1
ATOM 714 N N . ARG A 1 91 ? -2.041 9.567 10.939 1.00 87.31 91 ARG A N 1
ATOM 715 C CA . ARG A 1 91 ? -2.849 10.143 9.858 1.00 87.31 91 ARG A CA 1
ATOM 716 C C . ARG A 1 91 ? -2.139 11.322 9.195 1.00 87.31 91 ARG A C 1
ATOM 718 O O . ARG A 1 91 ? -2.087 11.378 7.970 1.00 87.31 91 ARG A O 1
ATOM 725 N N . VAL A 1 92 ? -1.575 12.240 9.981 1.00 86.81 92 VAL A N 1
ATOM 726 C CA . VAL A 1 92 ? -0.823 13.390 9.452 1.00 86.81 92 VAL A CA 1
ATOM 727 C C . VAL A 1 92 ? 0.414 12.921 8.688 1.00 86.81 92 VAL A C 1
ATOM 729 O O . VAL A 1 92 ? 0.610 13.322 7.544 1.00 86.81 92 VAL A O 1
ATOM 732 N N . LEU A 1 93 ? 1.217 12.035 9.280 1.00 86.12 93 LEU A N 1
ATOM 733 C CA . LEU A 1 93 ? 2.430 11.505 8.654 1.00 86.12 93 LEU A CA 1
ATOM 734 C C . LEU A 1 93 ? 2.133 10.783 7.330 1.00 86.12 93 LEU A C 1
ATOM 736 O O . LEU A 1 93 ? 2.863 10.943 6.357 1.00 86.12 93 LEU A O 1
ATOM 740 N N . MET A 1 94 ? 1.027 10.043 7.260 1.00 86.62 94 MET A N 1
ATOM 741 C CA . MET A 1 94 ? 0.580 9.391 6.031 1.00 86.62 94 MET A CA 1
ATOM 742 C C . MET A 1 94 ? 0.269 10.393 4.911 1.00 86.62 94 MET A C 1
ATOM 744 O O . MET A 1 94 ? 0.640 10.153 3.763 1.00 86.62 94 MET A O 1
ATOM 748 N N . LEU A 1 95 ? -0.374 11.523 5.225 1.00 82.19 95 LEU A N 1
ATOM 749 C CA . LEU A 1 95 ? -0.660 12.570 4.237 1.00 82.19 95 LEU A CA 1
ATOM 750 C C . LEU A 1 95 ? 0.626 13.222 3.707 1.00 82.19 95 LEU A C 1
ATOM 752 O O . LEU A 1 95 ? 0.718 13.501 2.514 1.00 82.19 95 LEU A O 1
ATOM 756 N N . TRP A 1 96 ? 1.639 13.391 4.562 1.00 83.25 96 TRP A N 1
ATOM 757 C CA . TRP A 1 96 ? 2.968 13.869 4.155 1.00 83.25 96 TRP A CA 1
ATOM 758 C C . TRP A 1 96 ? 3.723 12.892 3.249 1.00 83.25 96 TRP A C 1
ATOM 760 O O . TRP A 1 96 ? 4.586 13.314 2.479 1.00 83.25 96 TRP A O 1
ATOM 770 N N . GLN A 1 97 ? 3.381 11.604 3.291 1.00 79.44 97 GLN A N 1
ATOM 771 C CA . GLN A 1 97 ? 4.002 10.594 2.441 1.00 79.44 97 GLN A CA 1
ATOM 772 C C . GLN A 1 97 ? 3.461 10.617 1.001 1.00 79.44 97 GLN A C 1
ATOM 774 O O . GLN A 1 97 ? 4.164 10.207 0.078 1.00 79.44 97 GLN A O 1
ATOM 779 N N . ILE A 1 98 ? 2.245 11.132 0.773 1.00 81.38 98 ILE A N 1
ATOM 780 C CA . ILE A 1 98 ? 1.611 11.148 -0.557 1.00 81.38 98 ILE A CA 1
ATOM 781 C C . ILE A 1 98 ? 2.452 11.925 -1.590 1.00 81.38 98 ILE A C 1
ATOM 783 O O . ILE A 1 98 ? 2.728 11.355 -2.648 1.00 81.38 98 ILE A O 1
ATOM 787 N N . PRO A 1 99 ? 2.934 13.160 -1.325 1.00 82.88 99 PRO A N 1
ATOM 788 C CA . PRO A 1 99 ? 3.812 13.868 -2.258 1.00 82.88 99 PRO A CA 1
ATOM 789 C C . PRO A 1 99 ? 5.104 13.110 -2.581 1.00 82.88 99 PRO A C 1
ATOM 791 O O . PRO A 1 99 ? 5.553 13.133 -3.723 1.00 82.88 99 PRO A O 1
ATOM 794 N N . GLN A 1 100 ? 5.689 12.397 -1.611 1.00 80.06 100 GLN A N 1
ATOM 795 C CA . GLN A 1 100 ? 6.902 11.605 -1.845 1.00 80.06 100 GLN A CA 1
ATOM 796 C C . GLN A 1 100 ? 6.628 10.439 -2.797 1.00 80.06 100 GLN A C 1
ATOM 798 O O . GLN A 1 100 ? 7.395 10.207 -3.729 1.00 80.06 100 GLN A O 1
ATOM 803 N N . VAL A 1 101 ? 5.497 9.750 -2.611 1.00 80.25 101 VAL A N 1
ATOM 804 C CA . VAL A 1 101 ? 5.034 8.709 -3.537 1.00 80.25 101 VAL A CA 1
ATOM 805 C C . VAL A 1 101 ? 4.785 9.298 -4.924 1.00 80.25 101 VAL A C 1
ATOM 807 O O . VAL A 1 101 ? 5.188 8.702 -5.917 1.00 80.25 101 VAL A O 1
ATOM 810 N N . MET A 1 102 ? 4.173 10.481 -5.015 1.00 77.69 102 MET A N 1
ATOM 811 C CA . MET A 1 102 ? 3.971 11.156 -6.299 1.00 77.69 102 MET A CA 1
ATOM 812 C C . MET A 1 102 ? 5.295 11.412 -7.007 1.00 77.69 102 MET A C 1
ATOM 814 O O . MET A 1 102 ? 5.442 11.018 -8.157 1.00 77.69 102 MET A O 1
ATOM 818 N N . VAL A 1 103 ? 6.275 12.007 -6.326 1.00 78.88 103 VAL A N 1
ATOM 819 C CA . VAL A 1 103 ? 7.591 12.288 -6.914 1.00 78.88 103 VAL A CA 1
ATOM 820 C C . VAL A 1 103 ? 8.302 10.996 -7.327 1.00 78.88 103 VAL A C 1
ATOM 822 O O . VAL A 1 103 ? 8.817 10.926 -8.438 1.00 78.88 103 VAL A O 1
ATOM 825 N N . ALA A 1 104 ? 8.286 9.959 -6.486 1.00 78.69 104 ALA A N 1
ATOM 826 C CA . ALA A 1 104 ? 8.971 8.694 -6.757 1.00 78.69 104 ALA A CA 1
ATOM 827 C C . ALA A 1 104 ? 8.358 7.894 -7.920 1.00 78.69 104 ALA A C 1
ATOM 829 O O . ALA A 1 104 ? 9.082 7.256 -8.678 1.00 78.69 104 ALA A O 1
ATOM 830 N N . TYR A 1 105 ? 7.031 7.904 -8.071 1.00 76.94 105 TYR A N 1
ATOM 831 C CA . TYR A 1 105 ? 6.366 7.205 -9.174 1.00 76.94 105 TYR A CA 1
ATOM 832 C C . TYR A 1 105 ? 6.332 8.048 -10.451 1.00 76.94 105 TYR A C 1
ATOM 834 O O . TYR A 1 105 ? 6.408 7.490 -11.542 1.00 76.94 105 TYR A O 1
ATOM 842 N N . LEU A 1 106 ? 6.268 9.381 -10.346 1.00 73.44 106 LEU A N 1
ATOM 843 C CA . LEU A 1 106 ? 6.352 10.261 -11.512 1.00 73.44 106 LEU A CA 1
ATOM 844 C C . LEU A 1 106 ? 7.773 10.346 -12.076 1.00 73.44 106 LEU A C 1
ATOM 846 O O . LEU A 1 106 ? 7.921 10.466 -13.287 1.00 73.44 106 LEU A O 1
ATOM 850 N N . SER A 1 107 ? 8.819 10.228 -11.254 1.00 76.62 107 SER A N 1
ATOM 851 C CA . SER A 1 107 ? 10.202 10.194 -11.749 1.00 76.62 107 SER A CA 1
ATOM 852 C C . SER A 1 107 ? 10.478 8.974 -12.630 1.00 76.62 107 SER A C 1
ATOM 854 O O . SER A 1 107 ? 11.304 9.049 -13.538 1.00 76.62 107 SER A O 1
ATOM 856 N N . LEU A 1 108 ? 9.725 7.883 -12.449 1.00 78.12 108 LEU A N 1
ATOM 857 C CA . LEU A 1 108 ? 9.796 6.716 -13.321 1.00 78.12 108 LEU A CA 1
ATOM 858 C C . LEU A 1 108 ? 9.412 7.060 -14.771 1.00 78.12 108 LEU A C 1
ATOM 860 O O . LEU A 1 108 ? 9.989 6.488 -15.690 1.00 78.12 108 LEU A O 1
ATOM 864 N N . PHE A 1 109 ? 8.532 8.042 -15.007 1.00 75.38 109 PHE A N 1
ATOM 865 C CA . PHE A 1 109 ? 8.233 8.513 -16.367 1.00 75.38 109 PHE A CA 1
ATOM 866 C C . PHE A 1 109 ? 9.456 9.067 -17.087 1.00 75.38 109 PHE A C 1
ATOM 868 O O . PHE A 1 109 ? 9.587 8.859 -18.290 1.00 75.38 109 PHE A O 1
ATOM 875 N N . ALA A 1 110 ? 10.360 9.734 -16.365 1.00 74.69 110 ALA A N 1
ATOM 876 C CA . ALA A 1 110 ? 11.564 10.298 -16.962 1.00 74.69 110 ALA A CA 1
ATOM 877 C C . ALA A 1 110 ? 12.457 9.209 -17.577 1.00 74.69 110 ALA A C 1
ATOM 879 O O . ALA A 1 110 ? 13.137 9.470 -18.564 1.00 74.69 110 ALA A O 1
ATOM 880 N N . THR A 1 111 ? 12.400 7.973 -17.061 1.00 76.25 111 THR A N 1
ATOM 881 C CA . THR A 1 111 ? 13.189 6.851 -17.598 1.00 76.25 111 THR A CA 1
ATOM 882 C C . THR A 1 111 ? 12.829 6.499 -19.037 1.00 76.25 111 THR A C 1
ATOM 884 O O . THR A 1 111 ? 13.707 6.085 -19.782 1.00 76.25 111 THR A O 1
ATOM 887 N N . ALA A 1 112 ? 11.586 6.747 -19.466 1.00 72.38 112 ALA A N 1
ATOM 888 C CA . ALA A 1 112 ? 11.151 6.482 -20.837 1.00 72.38 112 ALA A CA 1
ATOM 889 C C . ALA A 1 112 ? 11.734 7.464 -21.873 1.00 72.38 112 ALA A C 1
ATOM 891 O O . ALA A 1 112 ? 11.594 7.231 -23.070 1.00 72.38 112 ALA A O 1
ATOM 892 N N . PHE A 1 113 ? 12.364 8.556 -21.425 1.00 77.44 113 PHE A N 1
ATOM 893 C CA . PHE A 1 113 ? 12.961 9.587 -22.282 1.00 77.44 113 PHE A CA 1
ATOM 894 C C . PHE A 1 113 ? 14.492 9.639 -22.173 1.00 77.44 113 PHE A C 1
ATOM 896 O O . PHE A 1 113 ? 15.122 10.513 -22.763 1.00 77.44 113 PHE A O 1
ATOM 903 N N . ILE A 1 114 ? 15.099 8.735 -21.400 1.00 80.44 114 ILE A N 1
ATOM 904 C CA . ILE A 1 114 ? 16.546 8.693 -21.190 1.00 80.44 114 ILE A CA 1
ATOM 905 C C . ILE A 1 114 ? 17.148 7.641 -22.114 1.00 80.44 114 ILE A C 1
ATOM 907 O O . ILE A 1 114 ? 16.945 6.447 -21.928 1.00 80.44 114 ILE A O 1
ATOM 911 N N . GLU A 1 115 ? 17.935 8.097 -23.087 1.00 76.19 115 GLU A N 1
ATOM 912 C CA . GLU A 1 115 ? 18.594 7.222 -24.067 1.00 76.19 115 GLU A CA 1
ATOM 913 C C . GLU A 1 115 ? 19.762 6.427 -23.466 1.00 76.19 115 GLU A C 1
ATOM 915 O O . GLU A 1 115 ? 20.127 5.373 -23.979 1.00 76.19 115 GLU A O 1
ATOM 920 N N . ASN A 1 116 ? 20.360 6.912 -22.371 1.00 81.62 116 ASN A N 1
ATOM 921 C CA . ASN A 1 116 ? 21.476 6.234 -21.722 1.00 81.62 116 ASN A CA 1
ATOM 922 C C . ASN A 1 116 ? 20.970 5.081 -20.825 1.00 81.62 116 ASN A C 1
ATOM 924 O O . ASN A 1 116 ? 20.400 5.349 -19.759 1.00 81.62 116 ASN A O 1
ATOM 928 N N . PRO A 1 117 ? 21.239 3.808 -21.178 1.00 74.50 117 PRO A N 1
ATOM 929 C CA . PRO A 1 117 ? 20.707 2.656 -20.452 1.00 74.50 117 PRO A CA 1
ATOM 930 C C . PRO A 1 117 ? 21.239 2.554 -19.016 1.00 74.50 117 PRO A C 1
ATOM 932 O O . PRO A 1 117 ? 20.522 2.104 -18.125 1.00 74.50 117 PRO A O 1
ATOM 935 N N . PHE A 1 118 ? 22.461 3.030 -18.755 1.00 78.62 118 PHE A N 1
ATOM 936 C CA . PHE A 1 118 ? 23.037 3.045 -17.410 1.00 78.62 118 PHE A CA 1
ATOM 937 C C . PHE A 1 118 ? 22.287 4.018 -16.491 1.00 78.62 118 PHE A C 1
ATOM 939 O O . PHE A 1 118 ? 21.958 3.682 -15.355 1.00 78.62 118 PHE A O 1
ATOM 946 N N . ILE A 1 119 ? 21.958 5.213 -16.991 1.00 79.19 119 ILE A N 1
ATOM 947 C CA . ILE A 1 119 ? 21.192 6.212 -16.230 1.00 79.19 119 ILE A CA 1
ATOM 948 C C . ILE A 1 119 ? 19.752 5.727 -16.005 1.00 79.19 119 ILE A C 1
ATOM 950 O O . ILE A 1 119 ? 19.230 5.851 -14.894 1.00 79.19 119 ILE A O 1
ATOM 954 N N . ALA A 1 120 ? 19.123 5.132 -17.024 1.00 75.62 120 ALA A N 1
ATOM 955 C CA . ALA A 1 120 ? 17.785 4.558 -16.905 1.00 75.62 120 ALA A CA 1
ATOM 956 C C . ALA A 1 120 ? 17.734 3.461 -15.825 1.00 75.62 120 ALA A C 1
ATOM 958 O O . ALA A 1 120 ? 16.847 3.477 -14.970 1.00 75.62 120 ALA A O 1
ATOM 959 N N . GLN A 1 121 ? 18.735 2.575 -15.786 1.00 75.94 121 GLN A N 1
ATOM 960 C CA . GLN A 1 121 ? 18.831 1.518 -14.779 1.00 75.94 121 GLN A CA 1
ATOM 961 C C . GLN A 1 121 ? 18.981 2.073 -13.353 1.00 75.94 121 GLN A C 1
ATOM 963 O O . GLN A 1 121 ? 18.326 1.579 -12.433 1.00 75.94 121 GLN A O 1
ATOM 968 N N . TRP A 1 122 ? 19.781 3.126 -13.156 1.00 78.62 122 TRP A N 1
ATOM 969 C CA . TRP A 1 122 ? 19.907 3.790 -11.852 1.00 78.62 122 TRP A CA 1
ATOM 970 C C . TRP A 1 122 ? 18.594 4.404 -11.369 1.00 78.62 122 TRP A C 1
ATOM 972 O O . TRP A 1 122 ? 18.258 4.290 -10.190 1.00 78.62 122 TRP A O 1
ATOM 982 N N . LEU A 1 123 ? 17.826 5.018 -12.267 1.00 77.62 123 LEU A N 1
ATOM 983 C CA . LEU A 1 123 ? 16.523 5.589 -11.931 1.00 77.62 123 LEU A CA 1
ATOM 984 C C . LEU A 1 123 ? 15.482 4.515 -11.606 1.00 77.62 123 LEU A C 1
ATOM 986 O O . LEU A 1 123 ? 14.707 4.687 -10.665 1.00 77.62 123 LEU A O 1
ATOM 990 N N . VAL A 1 124 ? 15.495 3.386 -12.318 1.00 77.56 124 VAL A N 1
ATOM 991 C CA . VAL A 1 124 ? 14.671 2.220 -11.966 1.00 77.56 124 VAL A CA 1
ATOM 992 C C . VAL A 1 124 ? 15.085 1.662 -10.600 1.00 77.56 124 VAL A C 1
ATOM 994 O O . VAL A 1 124 ? 14.224 1.378 -9.768 1.00 77.56 124 VAL A O 1
ATOM 997 N N . GLY A 1 125 ? 16.386 1.572 -10.310 1.00 75.44 125 GLY A N 1
ATOM 998 C CA . GLY A 1 125 ? 16.888 1.190 -8.987 1.00 75.44 125 GLY A CA 1
ATOM 999 C C . GLY A 1 125 ? 16.404 2.132 -7.879 1.00 75.44 125 GLY A C 1
ATOM 1000 O O . GLY A 1 125 ? 15.883 1.679 -6.859 1.00 75.44 125 GLY A O 1
ATOM 1001 N N . ALA A 1 126 ? 16.485 3.447 -8.105 1.00 77.25 126 ALA A N 1
ATOM 1002 C CA . ALA A 1 126 ? 15.964 4.454 -7.183 1.00 77.25 126 ALA A CA 1
ATOM 1003 C C . ALA A 1 126 ? 14.449 4.300 -6.968 1.00 77.25 126 ALA A C 1
ATOM 1005 O O . ALA A 1 126 ? 13.975 4.366 -5.835 1.00 77.25 126 ALA A O 1
ATOM 1006 N N . TYR A 1 127 ? 13.688 4.027 -8.028 1.00 78.75 127 TYR A N 1
ATOM 1007 C CA . TYR A 1 127 ? 12.254 3.763 -7.951 1.00 78.75 127 TYR A CA 1
ATOM 1008 C C . TYR A 1 127 ? 11.912 2.580 -7.025 1.00 78.75 127 TYR A C 1
ATOM 1010 O O . TYR A 1 127 ? 11.044 2.707 -6.151 1.00 78.75 127 TYR A O 1
ATOM 1018 N N . TYR A 1 128 ? 12.603 1.444 -7.154 1.00 76.81 128 TYR A N 1
ATOM 1019 C CA . TYR A 1 128 ? 12.380 0.288 -6.275 1.00 76.81 128 TYR A CA 1
ATOM 1020 C C . TYR A 1 128 ? 12.866 0.539 -4.842 1.00 76.81 128 TYR A C 1
ATOM 1022 O O . TYR A 1 128 ? 12.217 0.108 -3.885 1.00 76.81 128 TYR A O 1
ATOM 1030 N N . PHE A 1 129 ? 13.938 1.314 -4.665 1.00 79.00 129 PHE A N 1
ATOM 1031 C CA . PHE A 1 129 ? 14.388 1.764 -3.349 1.00 79.00 129 PHE A CA 1
ATOM 1032 C C . PHE A 1 129 ? 13.329 2.634 -2.647 1.00 79.00 129 PHE A C 1
ATOM 1034 O O . PHE A 1 129 ? 12.925 2.335 -1.521 1.00 79.00 129 PHE A O 1
ATOM 1041 N N . PHE A 1 130 ? 12.781 3.646 -3.326 1.00 78.06 130 PHE A N 1
ATOM 1042 C CA . PHE A 1 130 ? 11.695 4.471 -2.783 1.00 78.06 130 PHE A CA 1
ATOM 1043 C C . PHE A 1 130 ? 10.407 3.675 -2.555 1.00 78.06 130 PHE A C 1
ATOM 1045 O O . PHE A 1 130 ? 9.699 3.912 -1.572 1.00 78.06 130 PHE A O 1
ATOM 1052 N N . SER A 1 131 ? 10.113 2.697 -3.414 1.00 77.12 131 SER A N 1
ATOM 1053 C CA . SER A 1 131 ? 8.992 1.771 -3.213 1.00 77.12 131 SER A CA 1
ATOM 1054 C C . SER A 1 131 ? 9.188 0.910 -1.964 1.00 77.12 131 SER A C 1
ATOM 1056 O O . SER A 1 131 ? 8.227 0.671 -1.234 1.00 77.12 131 SER A O 1
ATOM 1058 N N . THR A 1 132 ? 10.427 0.513 -1.659 1.00 79.25 132 THR A N 1
ATOM 1059 C CA . THR A 1 132 ? 10.785 -0.186 -0.415 1.00 79.25 132 THR A CA 1
ATOM 1060 C C . THR A 1 132 ? 10.534 0.699 0.800 1.00 79.25 132 THR A C 1
ATOM 1062 O O . THR A 1 132 ? 9.835 0.281 1.720 1.00 79.25 132 THR A O 1
ATOM 1065 N N . ILE A 1 133 ? 11.031 1.942 0.788 1.00 82.44 133 ILE A N 1
ATOM 1066 C CA . ILE A 1 133 ? 10.811 2.908 1.878 1.00 82.44 133 ILE A CA 1
ATOM 1067 C C . ILE A 1 133 ? 9.314 3.135 2.100 1.00 82.44 133 ILE A C 1
ATOM 1069 O O . ILE A 1 133 ? 8.828 3.057 3.227 1.00 82.44 133 ILE A O 1
ATOM 1073 N N . THR A 1 134 ? 8.574 3.359 1.014 1.00 80.19 134 THR A N 1
ATOM 1074 C CA . THR A 1 134 ? 7.124 3.573 1.043 1.00 80.19 134 THR A CA 1
ATOM 1075 C C . THR A 1 134 ? 6.406 2.358 1.623 1.00 80.19 134 THR A C 1
ATOM 1077 O O . THR A 1 134 ? 5.574 2.510 2.513 1.00 80.19 134 THR A O 1
ATOM 1080 N N . SER A 1 135 ? 6.755 1.151 1.173 1.00 79.00 135 SER A N 1
ATOM 1081 C CA . SER A 1 135 ? 6.205 -0.104 1.688 1.00 79.00 135 SER A CA 1
ATOM 1082 C C . SER A 1 135 ? 6.475 -0.253 3.183 1.00 79.00 135 SER A C 1
ATOM 1084 O O . SER A 1 135 ? 5.553 -0.526 3.950 1.00 79.00 135 SER A O 1
ATOM 1086 N N . ILE A 1 136 ? 7.716 -0.016 3.620 1.00 83.06 136 ILE A N 1
ATOM 1087 C CA . ILE A 1 136 ? 8.091 -0.093 5.032 1.00 83.06 136 ILE A CA 1
ATOM 1088 C C . ILE A 1 136 ? 7.248 0.882 5.858 1.00 83.06 136 ILE A C 1
ATOM 1090 O O . ILE A 1 136 ? 6.629 0.499 6.850 1.00 83.06 136 ILE A O 1
ATOM 1094 N N . PHE A 1 137 ? 7.184 2.136 5.423 1.00 84.50 137 PHE A N 1
ATOM 1095 C CA . PHE A 1 137 ? 6.447 3.183 6.108 1.00 84.50 137 PHE A CA 1
ATOM 1096 C C . PHE A 1 137 ? 4.943 2.879 6.188 1.00 84.50 137 PHE A C 1
ATOM 1098 O O . PHE A 1 137 ? 4.383 2.766 7.280 1.00 84.50 137 PHE A O 1
ATOM 1105 N N . PHE A 1 138 ? 4.281 2.673 5.047 1.00 80.62 138 PHE A N 1
ATOM 1106 C CA . PHE A 1 138 ? 2.837 2.447 5.006 1.00 80.62 138 PHE A CA 1
ATOM 1107 C C . PHE A 1 138 ? 2.425 1.162 5.720 1.00 80.62 138 PHE A C 1
ATOM 1109 O O . PHE A 1 138 ? 1.427 1.166 6.437 1.00 80.62 138 PHE A O 1
ATOM 1116 N N . VAL A 1 139 ? 3.171 0.067 5.557 1.00 82.50 139 VAL A N 1
ATOM 1117 C CA . VAL A 1 139 ? 2.806 -1.215 6.168 1.00 82.50 139 VAL A CA 1
ATOM 1118 C C . VAL A 1 139 ? 3.171 -1.227 7.650 1.00 82.50 139 VAL A C 1
ATOM 1120 O O . VAL A 1 139 ? 2.305 -1.456 8.492 1.00 82.50 139 VAL A O 1
ATOM 1123 N N . PHE A 1 140 ? 4.438 -1.002 7.992 1.00 83.38 140 PHE A N 1
ATOM 1124 C CA . PHE A 1 140 ? 4.938 -1.291 9.338 1.00 83.38 140 PHE A CA 1
ATOM 1125 C C . PHE A 1 140 ? 4.770 -0.126 10.305 1.00 83.38 140 PHE A C 1
ATOM 1127 O O . PHE A 1 140 ? 4.573 -0.366 11.495 1.00 83.38 140 PHE A O 1
ATOM 1134 N N . PHE A 1 141 ? 4.807 1.117 9.821 1.00 85.56 141 PHE A N 1
ATOM 1135 C CA . PHE A 1 141 ? 4.642 2.289 10.682 1.00 85.56 141 PHE A CA 1
ATOM 1136 C C . PHE A 1 141 ? 3.199 2.788 10.752 1.00 85.56 141 PHE A C 1
ATOM 1138 O O . PHE A 1 141 ? 2.845 3.419 11.746 1.00 85.56 141 PHE A O 1
ATOM 1145 N N . ILE A 1 142 ? 2.355 2.479 9.760 1.00 85.38 142 ILE A N 1
ATOM 1146 C CA . ILE A 1 142 ? 0.956 2.933 9.732 1.00 85.38 142 ILE A CA 1
ATOM 1147 C C . ILE A 1 142 ? -0.026 1.758 9.815 1.00 85.38 142 ILE A C 1
ATOM 1149 O O . ILE A 1 142 ? -0.740 1.636 10.811 1.00 85.38 142 ILE A O 1
ATOM 1153 N N . ALA A 1 143 ? -0.070 0.873 8.815 1.00 82.56 143 ALA A N 1
ATOM 1154 C CA . ALA A 1 143 ? -1.118 -0.141 8.689 1.00 82.56 143 ALA A CA 1
ATOM 1155 C C . ALA A 1 143 ? -1.125 -1.155 9.839 1.00 82.56 143 ALA A C 1
ATOM 1157 O O . ALA A 1 143 ? -2.166 -1.348 10.466 1.00 82.56 143 ALA A O 1
ATOM 1158 N N . LEU A 1 144 ? 0.016 -1.774 10.158 1.00 85.81 144 LEU A N 1
ATOM 1159 C CA . LEU A 1 144 ? 0.106 -2.756 11.243 1.00 85.81 144 LEU A CA 1
ATOM 1160 C C . LEU A 1 144 ? -0.219 -2.133 12.609 1.00 85.81 144 LEU A C 1
ATOM 1162 O O . LEU A 1 144 ? -1.078 -2.683 13.298 1.00 85.81 144 LEU A O 1
ATOM 1166 N N . PRO A 1 145 ? 0.347 -0.976 13.007 1.00 86.12 145 PRO A N 1
ATOM 1167 C CA . PRO A 1 145 ? -0.052 -0.319 14.249 1.00 86.12 145 PRO A CA 1
ATOM 1168 C C . PRO A 1 145 ? -1.539 0.046 14.301 1.00 86.12 145 PRO A C 1
ATOM 1170 O O . PRO A 1 145 ? -2.162 -0.115 15.349 1.00 86.12 145 PRO A O 1
ATOM 1173 N N . THR A 1 146 ? -2.116 0.488 13.180 1.00 84.88 146 THR A N 1
ATOM 1174 C CA . THR A 1 146 ? -3.548 0.809 13.069 1.00 84.88 146 THR A CA 1
ATOM 1175 C C . THR A 1 146 ? -4.404 -0.444 13.268 1.00 84.88 146 THR A C 1
ATOM 1177 O O . THR A 1 146 ? -5.331 -0.444 14.073 1.00 84.88 146 THR A O 1
ATOM 1180 N N . MET A 1 147 ? -4.072 -1.548 12.595 1.00 83.31 147 MET A N 1
ATOM 1181 C CA . MET A 1 147 ? -4.778 -2.825 12.752 1.00 83.31 147 MET A CA 1
ATOM 1182 C C . MET A 1 147 ? -4.616 -3.405 14.162 1.00 83.31 147 MET A C 1
ATOM 1184 O O . MET A 1 147 ? -5.575 -3.931 14.718 1.00 83.31 147 MET A O 1
ATOM 1188 N N . GLY A 1 148 ? -3.432 -3.276 14.766 1.00 84.12 148 GLY A N 1
ATOM 1189 C CA . GLY A 1 148 ? -3.183 -3.693 16.146 1.00 84.12 148 GLY A CA 1
ATOM 1190 C C . GLY A 1 148 ? -4.023 -2.904 17.153 1.00 84.12 148 GLY A C 1
ATOM 1191 O O . GLY A 1 148 ? -4.623 -3.495 18.048 1.00 84.12 148 GLY A O 1
ATOM 1192 N N . ALA A 1 149 ? -4.138 -1.586 16.965 1.00 84.81 149 ALA A N 1
ATOM 1193 C CA . ALA A 1 149 ? -5.046 -0.751 17.748 1.00 84.81 149 ALA A CA 1
ATOM 1194 C C . ALA A 1 149 ? -6.512 -1.166 17.550 1.00 84.81 149 ALA A C 1
ATOM 1196 O O . ALA A 1 149 ? -7.268 -1.233 18.517 1.00 84.81 149 ALA A O 1
ATOM 1197 N N . PHE A 1 150 ? -6.908 -1.516 16.323 1.00 83.00 150 PHE A N 1
ATOM 1198 C CA . PHE A 1 150 ? -8.273 -1.956 16.049 1.00 83.00 150 PHE A CA 1
ATOM 1199 C C . PHE A 1 150 ? -8.608 -3.305 16.704 1.00 83.00 150 PHE A C 1
ATOM 1201 O O . PHE A 1 150 ? -9.683 -3.456 17.280 1.00 83.00 150 PHE A O 1
ATOM 1208 N N . LEU A 1 151 ? -7.674 -4.261 16.686 1.00 84.38 151 LEU A N 1
ATOM 1209 C CA . LEU A 1 151 ? -7.813 -5.526 17.415 1.00 84.38 151 LEU A CA 1
ATOM 1210 C C . LEU A 1 151 ? -7.942 -5.298 18.918 1.00 84.38 151 LEU A C 1
ATOM 1212 O O . LEU A 1 151 ? -8.774 -5.937 19.555 1.00 84.38 151 LEU A O 1
ATOM 1216 N N . LYS A 1 152 ? -7.150 -4.375 19.476 1.00 83.88 152 LYS A N 1
ATOM 1217 C CA . LYS A 1 152 ? -7.249 -4.024 20.893 1.00 83.88 152 LYS A CA 1
ATOM 1218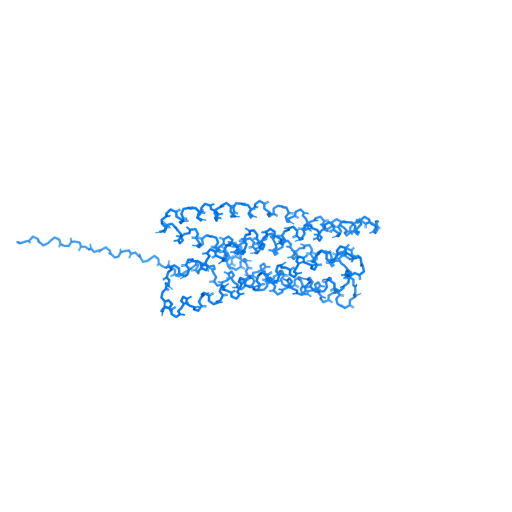 C C . LYS A 1 152 ? -8.644 -3.493 21.235 1.00 83.88 152 LYS A C 1
ATOM 1220 O O . LYS A 1 152 ? -9.253 -3.996 22.166 1.00 83.88 152 LYS A O 1
ATOM 1225 N N . ILE A 1 153 ? -9.189 -2.579 20.427 1.00 80.88 153 ILE A N 1
ATOM 1226 C CA . ILE A 1 153 ? -10.552 -2.053 20.619 1.00 80.88 153 ILE A CA 1
ATOM 1227 C C . ILE A 1 153 ? -11.596 -3.172 20.648 1.00 80.88 153 ILE A C 1
ATOM 1229 O O . ILE A 1 153 ? -12.494 -3.152 21.482 1.00 80.88 153 ILE A O 1
ATOM 1233 N N . ILE A 1 154 ? -11.502 -4.138 19.732 1.00 82.75 154 ILE A N 1
ATOM 1234 C CA . ILE A 1 154 ? -12.480 -5.230 19.663 1.00 82.75 154 ILE A CA 1
ATOM 1235 C C . ILE A 1 154 ? -12.382 -6.130 20.896 1.00 82.75 154 ILE A C 1
ATOM 1237 O O . ILE A 1 154 ? -13.417 -6.513 21.434 1.00 82.75 154 ILE A O 1
ATOM 1241 N N . LYS A 1 155 ? -11.163 -6.416 21.366 1.00 83.56 155 LYS A N 1
ATOM 1242 C CA . LYS A 1 155 ? -10.937 -7.182 22.598 1.00 83.56 155 LYS A CA 1
ATOM 1243 C C . LYS A 1 155 ? -11.463 -6.457 23.830 1.00 83.56 155 LYS A C 1
ATOM 1245 O O . LYS A 1 155 ? -12.152 -7.068 24.635 1.00 83.56 155 LYS A O 1
ATOM 1250 N N . ASP A 1 156 ? -11.205 -5.156 23.935 1.00 81.69 156 ASP A N 1
ATOM 1251 C CA . ASP A 1 156 ? -11.690 -4.335 25.047 1.00 81.69 156 ASP A CA 1
ATOM 1252 C C . ASP A 1 156 ? -13.230 -4.234 25.038 1.00 81.69 156 ASP A C 1
ATOM 1254 O O . ASP A 1 156 ? -13.858 -4.163 26.092 1.00 81.69 156 ASP A O 1
ATOM 1258 N N . ALA A 1 157 ? -13.856 -4.276 23.856 1.00 80.44 157 ALA A N 1
ATOM 1259 C CA . ALA A 1 157 ? -15.311 -4.282 23.694 1.00 80.44 157 ALA A CA 1
ATOM 1260 C C . ALA A 1 157 ? -15.967 -5.667 23.877 1.00 80.44 157 ALA A C 1
ATOM 1262 O O . ALA A 1 157 ? -17.186 -5.736 24.031 1.00 80.44 157 ALA A O 1
ATOM 1263 N N . ASN A 1 158 ? -15.196 -6.759 23.842 1.00 85.69 158 ASN A N 1
ATOM 1264 C CA . ASN A 1 158 ? -15.677 -8.138 23.994 1.00 85.69 158 ASN A CA 1
ATOM 1265 C C . ASN A 1 158 ? -14.711 -8.985 24.848 1.00 85.69 158 ASN A C 1
ATOM 1267 O O . ASN A 1 158 ? -14.168 -9.977 24.351 1.00 85.69 158 ASN A O 1
ATOM 1271 N N . PRO A 1 159 ? -14.480 -8.614 26.121 1.00 81.31 159 PRO A N 1
ATOM 1272 C CA . PRO A 1 159 ? -13.449 -9.233 26.957 1.00 81.31 159 PRO A CA 1
ATOM 1273 C C . PRO A 1 159 ? -13.685 -10.732 27.187 1.00 81.31 159 PRO A C 1
ATOM 1275 O O . PRO A 1 159 ? -12.730 -11.503 27.245 1.00 81.31 159 PRO A O 1
ATOM 1278 N N . ASP A 1 160 ? -14.952 -11.149 27.244 1.00 86.31 160 ASP A N 1
ATOM 1279 C CA . ASP A 1 160 ? -15.348 -12.539 27.498 1.00 86.31 160 ASP A CA 1
ATOM 1280 C C . ASP A 1 160 ? -15.541 -13.360 26.211 1.00 86.31 160 ASP A C 1
ATOM 1282 O O . ASP A 1 160 ? -15.880 -14.542 26.267 1.00 86.31 160 ASP A O 1
ATOM 1286 N N . GLY A 1 161 ? -15.368 -12.748 25.032 1.00 81.81 161 GLY A N 1
ATOM 1287 C CA . GLY A 1 161 ? -15.507 -13.442 23.751 1.00 81.81 161 GLY A CA 1
ATOM 1288 C C . GLY A 1 161 ? -16.921 -13.969 23.477 1.00 81.81 161 GLY A C 1
ATOM 1289 O O . GLY A 1 161 ? -17.077 -14.950 22.751 1.00 81.81 161 GLY A O 1
ATOM 1290 N N . THR A 1 162 ? -17.962 -13.366 24.050 1.00 85.62 162 THR A N 1
ATOM 1291 C CA . THR A 1 162 ? -19.342 -13.873 23.952 1.00 85.62 162 THR A CA 1
ATOM 1292 C C . THR A 1 162 ? -20.081 -13.351 22.720 1.00 85.62 162 THR A C 1
ATOM 1294 O O . THR A 1 162 ? -20.954 -14.039 22.185 1.00 85.62 162 THR A O 1
ATOM 1297 N N . ASP A 1 163 ? -19.707 -12.176 22.201 1.00 86.44 163 ASP A N 1
ATOM 1298 C CA . ASP A 1 163 ? -20.294 -11.636 20.973 1.00 86.44 163 ASP A CA 1
ATOM 1299 C C . ASP A 1 163 ? -19.686 -12.299 19.720 1.00 86.44 163 ASP A C 1
ATOM 1301 O O . ASP A 1 163 ? -18.562 -12.016 19.293 1.00 86.44 163 ASP A O 1
ATOM 1305 N N . ALA A 1 164 ? -20.473 -13.166 19.075 1.00 84.19 164 ALA A N 1
ATOM 1306 C CA . ALA A 1 164 ? -20.079 -13.883 17.864 1.00 84.19 164 ALA A CA 1
ATOM 1307 C C . ALA A 1 164 ? -19.734 -12.962 16.675 1.00 84.19 164 ALA A C 1
ATOM 1309 O O . ALA A 1 164 ? -18.904 -13.324 15.834 1.00 84.19 164 ALA A O 1
ATOM 1310 N N . LYS A 1 165 ? -20.340 -11.771 16.576 1.00 79.94 165 LYS A N 1
ATOM 1311 C CA . LYS A 1 165 ? -20.031 -10.806 15.510 1.00 79.94 165 LYS A CA 1
ATOM 1312 C C . LYS A 1 165 ? -18.691 -10.130 15.760 1.00 79.94 165 LYS A C 1
ATOM 1314 O O . LYS A 1 165 ? -17.927 -9.972 14.807 1.00 79.94 165 LYS A O 1
ATOM 1319 N N . LEU A 1 166 ? -18.401 -9.763 17.009 1.00 79.50 166 LEU A N 1
ATOM 1320 C CA . LEU A 1 166 ? -17.109 -9.186 17.385 1.00 79.50 166 LEU A CA 1
ATOM 1321 C C . LEU A 1 166 ? -15.982 -10.214 17.247 1.00 79.50 166 LEU A C 1
ATOM 1323 O O . LEU A 1 166 ? -14.971 -9.892 16.633 1.00 79.50 166 LEU A O 1
ATOM 1327 N N . ASN A 1 167 ? -16.202 -11.472 17.638 1.00 79.69 167 ASN A N 1
ATOM 1328 C CA . ASN A 1 167 ? -15.250 -12.564 17.386 1.00 79.69 167 ASN A CA 1
ATOM 1329 C C . ASN A 1 167 ? -14.999 -12.784 15.885 1.00 79.69 167 ASN A C 1
ATOM 1331 O O . ASN A 1 167 ? -13.868 -12.979 15.435 1.00 79.69 167 ASN A O 1
ATOM 1335 N N . GLY A 1 168 ? -16.060 -12.741 15.072 1.00 76.69 168 GLY A N 1
ATOM 1336 C CA . GLY A 1 168 ? -15.943 -12.844 13.618 1.00 76.69 168 GLY A CA 1
ATOM 1337 C C . GLY A 1 168 ? -15.166 -11.676 13.000 1.00 76.69 168 GLY A C 1
ATOM 1338 O O . GLY A 1 168 ? -14.429 -11.870 12.031 1.00 76.69 168 GLY A O 1
ATOM 1339 N N . LEU A 1 169 ? -15.315 -10.468 13.548 1.00 77.50 169 LEU A N 1
ATOM 1340 C CA . LEU A 1 169 ? -14.586 -9.278 13.117 1.00 77.50 169 LEU A CA 1
ATOM 1341 C C . LEU A 1 169 ? -13.116 -9.324 13.557 1.00 77.50 169 LEU A C 1
ATOM 1343 O O . LEU A 1 169 ? -12.239 -9.056 12.735 1.00 77.50 169 LEU A O 1
ATOM 1347 N N . GLU A 1 170 ? -12.847 -9.729 14.799 1.00 81.44 170 GLU A N 1
ATOM 1348 C CA . GLU A 1 170 ? -11.500 -9.937 15.334 1.00 81.44 170 GLU A CA 1
ATOM 1349 C C . GLU A 1 170 ? -10.716 -10.919 14.462 1.00 81.44 170 GLU A C 1
ATOM 1351 O O . GLU A 1 170 ? -9.626 -10.591 13.999 1.00 81.44 170 GLU A O 1
ATOM 1356 N N . ASN A 1 171 ? -11.300 -12.078 14.141 1.00 77.62 171 ASN A N 1
ATOM 1357 C CA . ASN A 1 171 ? -10.666 -13.075 13.277 1.00 77.62 171 ASN A CA 1
ATOM 1358 C C . ASN A 1 171 ? -10.324 -12.516 11.890 1.00 77.62 171 ASN A C 1
ATOM 1360 O O . ASN A 1 171 ? -9.230 -12.747 11.374 1.00 77.62 171 ASN A O 1
ATOM 1364 N N . LYS A 1 172 ? -11.231 -11.743 11.281 1.00 75.06 172 LYS A N 1
ATOM 1365 C CA . LYS A 1 172 ? -10.993 -11.129 9.965 1.00 75.06 172 LYS A CA 1
ATOM 1366 C C . LYS A 1 172 ? -9.865 -10.102 10.009 1.00 75.06 172 LYS A C 1
ATOM 1368 O O . LYS A 1 172 ? -9.016 -10.101 9.119 1.00 75.06 172 LYS A O 1
ATOM 1373 N N . ILE A 1 173 ? -9.832 -9.255 11.036 1.00 77.25 173 ILE A N 1
ATOM 1374 C CA . ILE A 1 173 ? -8.767 -8.260 11.208 1.00 77.25 173 ILE A CA 1
ATOM 1375 C C . ILE A 1 173 ? -7.449 -8.944 11.574 1.00 77.25 173 ILE A C 1
ATOM 1377 O O . ILE A 1 173 ? -6.405 -8.518 11.098 1.00 77.25 173 ILE A O 1
ATOM 1381 N N . GLY A 1 174 ? -7.474 -10.031 12.346 1.00 76.06 174 GLY A N 1
ATOM 1382 C CA . GLY A 1 174 ? -6.296 -10.830 12.678 1.00 76.06 174 GLY A CA 1
ATOM 1383 C C . GLY A 1 174 ? -5.673 -11.480 11.443 1.00 76.06 174 GLY A C 1
ATOM 1384 O O . GLY A 1 174 ? -4.460 -11.394 11.246 1.00 76.06 174 GLY A O 1
ATOM 1385 N N . ILE A 1 175 ? -6.500 -12.052 10.560 1.00 76.12 175 ILE A N 1
ATOM 1386 C CA . ILE A 1 175 ? -6.055 -12.537 9.246 1.00 76.12 175 ILE A CA 1
ATOM 1387 C C . ILE A 1 175 ? -5.474 -11.374 8.442 1.00 76.12 175 ILE A C 1
ATOM 1389 O O . ILE A 1 175 ? -4.339 -11.466 7.990 1.00 76.12 175 ILE A O 1
ATOM 1393 N N . PHE A 1 176 ? -6.194 -10.256 8.320 1.00 74.25 176 PHE A N 1
ATOM 1394 C CA . PHE A 1 176 ? -5.702 -9.088 7.589 1.00 74.25 176 PHE A CA 1
ATOM 1395 C C . PHE A 1 176 ? -4.371 -8.561 8.147 1.00 74.25 176 PHE A C 1
ATOM 1397 O O . PHE A 1 176 ? -3.476 -8.247 7.370 1.00 74.25 176 PHE A O 1
ATOM 1404 N N . TYR A 1 177 ? -4.197 -8.509 9.470 1.00 79.81 177 TYR A N 1
ATOM 1405 C CA . TYR A 1 177 ? -2.956 -8.112 10.140 1.00 79.81 177 TYR A CA 1
ATOM 1406 C C . TYR A 1 177 ? -1.802 -9.046 9.762 1.00 79.81 177 TYR A C 1
ATOM 1408 O O . TYR A 1 177 ? -0.732 -8.585 9.359 1.00 79.81 177 TYR A O 1
ATOM 1416 N N . ARG A 1 178 ? -2.023 -10.364 9.850 1.00 81.75 178 ARG A N 1
ATOM 1417 C CA . ARG A 1 178 ? -1.027 -11.378 9.487 1.00 81.75 178 ARG A CA 1
ATOM 1418 C C . ARG A 1 178 ? -0.657 -11.293 8.009 1.00 81.75 178 ARG A C 1
ATOM 1420 O O . ARG A 1 178 ? 0.527 -11.232 7.693 1.00 81.75 178 ARG A O 1
ATOM 1427 N N . GLU A 1 179 ? -1.646 -11.241 7.121 1.00 75.62 179 GLU A N 1
ATOM 1428 C CA . GLU A 1 179 ? -1.406 -11.163 5.678 1.00 75.62 179 GLU A CA 1
ATOM 1429 C C . GLU A 1 179 ? -0.756 -9.832 5.287 1.00 75.62 179 GLU A C 1
ATOM 1431 O O . GLU A 1 179 ? 0.165 -9.819 4.482 1.00 75.62 179 GLU A O 1
ATOM 1436 N N . THR A 1 180 ? -1.142 -8.713 5.904 1.00 76.12 180 THR A N 1
ATOM 1437 C CA . THR A 1 180 ? -0.496 -7.405 5.689 1.00 76.12 180 THR A CA 1
ATOM 1438 C C . THR A 1 180 ? 0.971 -7.441 6.107 1.00 76.12 180 THR A C 1
ATOM 1440 O O . THR A 1 180 ? 1.826 -6.926 5.390 1.00 76.12 180 THR A O 1
ATOM 1443 N N . ARG A 1 181 ? 1.291 -8.096 7.231 1.00 80.75 181 ARG A N 1
ATOM 1444 C CA . ARG A 1 181 ? 2.677 -8.293 7.673 1.00 80.75 181 ARG A CA 1
ATOM 1445 C C . ARG A 1 181 ? 3.448 -9.171 6.691 1.00 80.75 181 ARG A C 1
ATOM 1447 O O . ARG A 1 181 ? 4.524 -8.772 6.260 1.00 80.75 18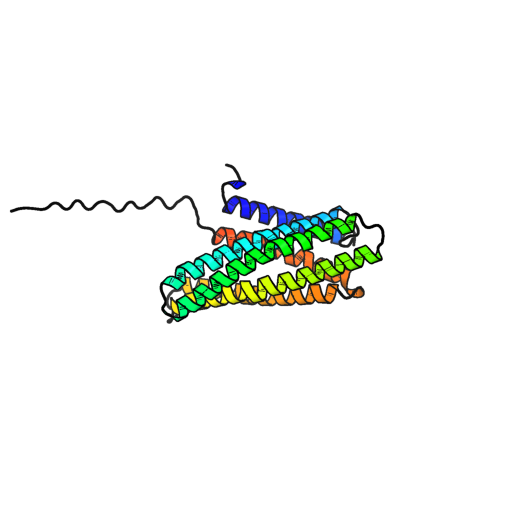1 ARG A O 1
ATOM 1454 N N . ASN A 1 182 ? 2.906 -10.331 6.326 1.00 77.69 182 ASN A N 1
ATOM 1455 C CA . ASN A 1 182 ? 3.562 -11.280 5.425 1.00 77.69 182 ASN A CA 1
ATOM 1456 C C . ASN A 1 182 ? 3.786 -10.671 4.037 1.00 77.69 182 ASN A C 1
ATOM 1458 O O . ASN A 1 182 ? 4.902 -10.702 3.526 1.00 77.69 182 ASN A O 1
ATOM 1462 N N . ASN A 1 183 ? 2.758 -10.039 3.469 1.00 74.06 183 ASN A N 1
ATOM 1463 C CA . ASN A 1 183 ? 2.834 -9.376 2.171 1.00 74.06 183 ASN A CA 1
ATOM 1464 C C . ASN A 1 183 ? 3.747 -8.154 2.211 1.00 74.06 183 ASN A C 1
ATOM 1466 O O . ASN A 1 183 ? 4.479 -7.918 1.258 1.00 74.06 183 ASN A O 1
ATOM 1470 N N . GLY A 1 184 ? 3.755 -7.392 3.306 1.00 73.69 184 GLY A N 1
ATOM 1471 C CA . GLY A 1 184 ? 4.664 -6.264 3.468 1.00 73.69 184 GLY A CA 1
ATOM 1472 C C . GLY A 1 184 ? 6.126 -6.689 3.566 1.00 73.69 184 GLY A C 1
ATOM 1473 O O . GLY A 1 184 ? 6.976 -6.090 2.908 1.00 73.69 184 GLY A O 1
ATOM 1474 N N . VAL A 1 185 ? 6.423 -7.741 4.339 1.00 77.62 185 VAL A N 1
ATOM 1475 C CA . VAL A 1 185 ? 7.768 -8.338 4.406 1.00 77.62 185 VAL A CA 1
ATOM 1476 C C . VAL A 1 185 ? 8.163 -8.876 3.037 1.00 77.62 185 VAL A C 1
ATOM 1478 O O . VAL A 1 185 ? 9.225 -8.513 2.542 1.00 77.62 185 VAL A O 1
ATOM 1481 N N . SER A 1 186 ? 7.295 -9.669 2.401 1.00 76.12 186 SER A N 1
ATOM 1482 C CA . SER A 1 186 ? 7.539 -10.214 1.065 1.00 76.12 186 SER A CA 1
ATOM 1483 C C . SER A 1 186 ? 7.826 -9.096 0.072 1.00 76.12 186 SER A C 1
ATOM 1485 O O . SER A 1 186 ? 8.872 -9.114 -0.553 1.00 76.12 186 SER A O 1
ATOM 1487 N N . ASN A 1 187 ? 6.972 -8.072 -0.011 1.00 73.75 187 ASN A N 1
ATOM 1488 C CA . ASN A 1 187 ? 7.156 -6.935 -0.912 1.00 73.75 187 ASN A CA 1
ATOM 1489 C C . ASN A 1 187 ? 8.472 -6.189 -0.649 1.00 73.75 187 ASN A C 1
ATOM 1491 O O . ASN A 1 187 ? 9.179 -5.829 -1.582 1.00 73.75 187 ASN A O 1
ATOM 1495 N N . THR A 1 188 ? 8.825 -5.988 0.622 1.00 75.50 188 THR A N 1
ATOM 1496 C CA . THR A 1 188 ? 10.075 -5.326 1.021 1.00 75.50 188 THR A CA 1
ATOM 1497 C C . THR A 1 188 ? 11.288 -6.140 0.574 1.00 75.50 188 THR A C 1
ATOM 1499 O O . THR A 1 188 ? 12.199 -5.600 -0.045 1.00 75.50 188 THR A O 1
ATOM 1502 N N . VAL A 1 189 ? 11.279 -7.449 0.829 1.00 76.75 189 VAL A N 1
ATOM 1503 C CA . VAL A 1 189 ? 12.345 -8.369 0.415 1.00 76.75 189 VAL A CA 1
ATOM 1504 C C . VAL A 1 189 ? 12.432 -8.439 -1.108 1.00 76.75 189 VAL A C 1
ATOM 1506 O O . VAL A 1 189 ? 13.518 -8.313 -1.656 1.00 76.75 189 VAL A O 1
ATOM 1509 N N . THR A 1 190 ? 11.303 -8.556 -1.804 1.00 72.69 190 THR A N 1
ATOM 1510 C CA . THR A 1 190 ? 11.211 -8.547 -3.268 1.00 72.69 190 THR A CA 1
ATOM 1511 C C . THR A 1 190 ? 11.810 -7.261 -3.850 1.00 72.69 190 THR A C 1
ATOM 1513 O O . THR A 1 190 ? 12.648 -7.346 -4.741 1.00 72.69 190 THR A O 1
ATOM 1516 N N . CYS A 1 191 ? 11.486 -6.079 -3.316 1.00 72.81 191 CYS A N 1
ATOM 1517 C CA . CYS A 1 191 ? 12.082 -4.820 -3.778 1.00 72.81 191 CYS A CA 1
ATOM 1518 C C . CYS A 1 191 ? 13.587 -4.707 -3.467 1.00 72.81 191 CYS A C 1
ATOM 1520 O O . CYS A 1 191 ? 14.327 -4.178 -4.291 1.00 72.81 191 CYS A O 1
ATOM 1522 N N . ILE A 1 192 ? 14.063 -5.229 -2.329 1.00 71.69 192 ILE A N 1
ATOM 1523 C CA . ILE A 1 192 ? 15.503 -5.286 -2.007 1.00 71.69 192 ILE A CA 1
ATOM 1524 C C . ILE A 1 192 ? 16.233 -6.226 -2.971 1.00 71.69 192 ILE A C 1
ATOM 1526 O O . ILE A 1 192 ? 17.294 -5.882 -3.486 1.00 71.69 192 ILE A O 1
ATOM 1530 N N . ILE A 1 193 ? 15.656 -7.398 -3.241 1.00 70.88 193 ILE A N 1
ATOM 1531 C CA . ILE A 1 193 ? 16.202 -8.364 -4.194 1.00 70.88 193 ILE A CA 1
ATOM 1532 C C . ILE A 1 193 ? 16.224 -7.747 -5.600 1.00 70.88 193 ILE A C 1
ATOM 1534 O O . ILE A 1 193 ? 17.209 -7.936 -6.299 1.00 70.88 193 ILE A O 1
ATOM 1538 N N . PHE A 1 194 ? 15.246 -6.912 -5.983 1.00 66.06 194 PHE A N 1
ATOM 1539 C CA . PHE A 1 194 ? 15.253 -6.190 -7.268 1.00 66.06 194 PHE A CA 1
ATOM 1540 C C . PHE A 1 194 ? 16.523 -5.351 -7.498 1.00 66.06 194 PHE A C 1
ATOM 1542 O O . PHE A 1 194 ? 16.974 -5.185 -8.635 1.00 66.06 194 PHE A O 1
ATOM 1549 N N . CYS A 1 195 ? 17.138 -4.836 -6.430 1.00 64.38 195 CYS A N 1
ATOM 1550 C CA . CYS A 1 195 ? 18.403 -4.107 -6.526 1.00 64.38 195 CYS A CA 1
ATOM 1551 C C . CYS A 1 195 ? 19.574 -4.996 -6.993 1.00 64.38 195 CYS A C 1
ATOM 1553 O O . CYS A 1 195 ? 20.631 -4.470 -7.330 1.00 64.38 195 CYS A O 1
ATOM 1555 N N . ILE A 1 196 ? 19.397 -6.322 -7.040 1.00 69.31 196 ILE A N 1
ATOM 1556 C CA . ILE A 1 196 ? 20.349 -7.300 -7.570 1.00 69.31 196 ILE A CA 1
ATOM 1557 C C . ILE A 1 196 ? 20.015 -7.562 -9.052 1.00 69.31 196 ILE A C 1
ATOM 1559 O O . ILE A 1 196 ? 19.014 -8.234 -9.333 1.00 69.31 196 ILE A O 1
ATOM 1563 N N . PRO A 1 197 ? 20.857 -7.118 -10.009 1.00 62.88 197 PRO A N 1
ATOM 1564 C CA . PRO A 1 197 ? 20.555 -7.159 -11.446 1.00 62.88 197 PRO A CA 1
ATOM 1565 C C . PRO A 1 197 ? 20.109 -8.529 -11.975 1.00 62.88 197 PRO A C 1
ATOM 1567 O O . PRO A 1 197 ? 19.170 -8.621 -12.758 1.00 62.88 197 PRO A O 1
ATOM 1570 N N . LEU A 1 198 ? 20.719 -9.609 -11.479 1.00 59.34 198 LEU A N 1
ATOM 1571 C CA . LEU A 1 198 ? 20.444 -10.989 -11.906 1.00 59.34 198 LEU A CA 1
ATOM 1572 C C . LEU A 1 198 ? 19.035 -11.497 -11.566 1.00 59.34 198 LEU A C 1
ATOM 1574 O O . LEU A 1 198 ? 18.612 -12.526 -12.082 1.00 59.34 198 LEU A O 1
ATOM 1578 N N . THR A 1 199 ? 18.310 -10.812 -10.685 1.00 59.56 199 THR A N 1
ATOM 1579 C CA . THR A 1 199 ? 16.996 -11.262 -10.199 1.00 59.56 199 THR A CA 1
ATOM 1580 C C . THR A 1 199 ? 15.838 -10.427 -10.743 1.00 59.56 199 THR A C 1
ATOM 1582 O O . THR A 1 199 ? 14.674 -10.772 -10.532 1.00 59.56 199 THR A O 1
ATOM 1585 N N . GLN A 1 200 ? 16.136 -9.355 -11.484 1.00 63.53 200 GLN A N 1
ATOM 1586 C CA . GLN A 1 200 ? 15.161 -8.340 -11.880 1.00 63.53 200 GLN A CA 1
ATOM 1587 C C . GLN A 1 200 ? 13.975 -8.934 -12.647 1.00 63.53 200 GLN A C 1
ATOM 1589 O O . GLN A 1 200 ? 12.833 -8.587 -12.358 1.00 63.53 200 GLN A O 1
ATOM 1594 N N . THR A 1 201 ? 14.187 -9.907 -13.536 1.00 60.06 201 THR A N 1
ATOM 1595 C CA . THR A 1 201 ? 13.122 -10.522 -14.356 1.00 60.06 201 THR A CA 1
ATOM 1596 C C . THR A 1 201 ? 12.095 -11.256 -13.505 1.00 60.06 201 THR A C 1
ATOM 1598 O O . THR A 1 201 ? 10.900 -10.995 -13.601 1.00 60.06 201 THR A O 1
ATOM 1601 N N . LEU A 1 202 ? 12.565 -12.137 -12.619 1.00 59.53 202 LEU A N 1
ATOM 1602 C CA . LEU A 1 202 ? 11.729 -12.946 -11.728 1.00 59.53 202 LEU A CA 1
ATOM 1603 C C . LEU A 1 202 ? 10.948 -12.075 -10.740 1.00 59.53 202 LEU A C 1
ATOM 1605 O O . LEU A 1 202 ? 9.765 -12.299 -10.482 1.00 59.53 202 LEU A O 1
ATOM 1609 N N . VAL A 1 203 ? 11.615 -11.054 -10.211 1.00 61.94 203 VAL A N 1
ATOM 1610 C CA . VAL A 1 203 ? 11.067 -10.152 -9.201 1.00 61.94 203 VAL A CA 1
ATOM 1611 C C . VAL A 1 203 ? 10.008 -9.227 -9.811 1.00 61.94 203 VAL A C 1
ATOM 1613 O O . VAL A 1 203 ? 8.985 -8.971 -9.178 1.00 61.94 203 VAL A O 1
ATOM 1616 N N . THR A 1 204 ? 10.179 -8.803 -11.069 1.00 60.00 204 THR A N 1
ATOM 1617 C CA . THR A 1 204 ? 9.207 -7.945 -11.770 1.00 60.00 204 THR A CA 1
ATOM 1618 C C . THR A 1 204 ? 7.810 -8.581 -11.844 1.00 60.00 204 THR A C 1
ATOM 1620 O O . THR A 1 204 ? 6.802 -7.886 -11.689 1.00 60.00 204 THR A O 1
ATOM 1623 N N . TYR A 1 205 ? 7.730 -9.902 -12.039 1.00 60.78 205 TYR A N 1
ATOM 1624 C CA . TYR A 1 205 ? 6.459 -10.634 -12.119 1.00 60.78 205 TYR A CA 1
ATOM 1625 C C . TYR A 1 205 ? 5.743 -10.739 -10.773 1.00 60.78 205 TYR A C 1
ATOM 1627 O O . TYR A 1 205 ? 4.539 -10.492 -10.685 1.00 60.78 205 TYR A O 1
ATOM 1635 N N . GLN A 1 206 ? 6.494 -11.067 -9.720 1.00 61.28 206 GLN A N 1
ATOM 1636 C CA . GLN A 1 206 ? 5.989 -11.137 -8.346 1.00 61.28 206 GLN A CA 1
ATOM 1637 C C . GLN A 1 206 ? 5.402 -9.790 -7.902 1.00 61.28 206 GLN A C 1
ATOM 1639 O O . GLN A 1 206 ? 4.311 -9.745 -7.332 1.00 61.28 206 GLN A O 1
ATOM 1644 N N . VAL A 1 207 ? 6.081 -8.690 -8.240 1.00 65.00 207 VAL A N 1
ATOM 1645 C CA . VAL A 1 207 ? 5.626 -7.324 -7.947 1.00 65.00 207 VAL A CA 1
ATOM 1646 C C . VAL A 1 207 ? 4.322 -7.000 -8.685 1.00 65.00 207 VAL A C 1
ATOM 1648 O O . VAL A 1 207 ? 3.358 -6.557 -8.059 1.00 65.00 207 VAL A O 1
ATOM 1651 N N . ALA A 1 208 ? 4.243 -7.264 -9.995 1.00 62.38 208 ALA A N 1
ATOM 1652 C CA . ALA A 1 208 ? 3.046 -6.967 -10.787 1.00 62.38 208 ALA A CA 1
ATOM 1653 C C . ALA A 1 208 ? 1.813 -7.762 -10.312 1.00 62.38 208 ALA A C 1
ATOM 1655 O O . ALA A 1 208 ? 0.722 -7.201 -10.156 1.00 62.38 208 ALA A O 1
ATOM 1656 N N . PHE A 1 209 ? 1.981 -9.056 -10.022 1.00 63.06 209 PHE A N 1
ATOM 1657 C CA . PHE A 1 209 ? 0.890 -9.915 -9.561 1.00 63.06 209 PHE A CA 1
ATOM 1658 C C . PHE A 1 209 ? 0.427 -9.554 -8.141 1.00 63.06 209 PHE A C 1
ATOM 1660 O O . PHE A 1 209 ? -0.767 -9.339 -7.912 1.00 63.06 209 PHE A O 1
ATOM 1667 N N . GLY A 1 210 ? 1.365 -9.403 -7.199 1.00 64.38 210 GLY A N 1
ATOM 1668 C CA . GLY A 1 210 ? 1.055 -9.053 -5.811 1.00 64.38 210 GLY A CA 1
ATOM 1669 C C . GLY A 1 210 ? 0.340 -7.705 -5.686 1.00 64.38 210 GLY A C 1
ATOM 1670 O O . GLY A 1 210 ? -0.624 -7.571 -4.930 1.00 64.38 210 GLY A O 1
ATOM 1671 N N . TRP A 1 211 ? 0.748 -6.710 -6.477 1.00 68.25 211 TRP A N 1
ATOM 1672 C CA . TRP A 1 211 ? 0.137 -5.379 -6.443 1.00 68.25 211 TRP A CA 1
ATOM 1673 C C . TRP A 1 211 ? -1.237 -5.327 -7.122 1.00 68.25 211 TRP A C 1
ATOM 1675 O O . TRP A 1 211 ? -2.101 -4.570 -6.674 1.00 68.25 211 TRP A O 1
ATOM 1685 N N . THR A 1 212 ? -1.487 -6.165 -8.136 1.00 64.44 212 THR A N 1
ATOM 1686 C CA . THR A 1 212 ? -2.825 -6.324 -8.740 1.00 64.44 212 THR A CA 1
ATOM 1687 C C . THR A 1 212 ? -3.835 -6.803 -7.698 1.00 64.44 212 THR A C 1
ATOM 1689 O O . THR A 1 212 ? -4.894 -6.198 -7.515 1.00 64.44 212 THR A O 1
ATOM 1692 N N . ILE A 1 213 ? -3.481 -7.861 -6.962 1.00 66.88 213 ILE A N 1
ATOM 1693 C CA . ILE A 1 213 ? -4.330 -8.431 -5.910 1.00 66.88 213 ILE A CA 1
ATOM 1694 C C . ILE A 1 213 ? -4.525 -7.420 -4.772 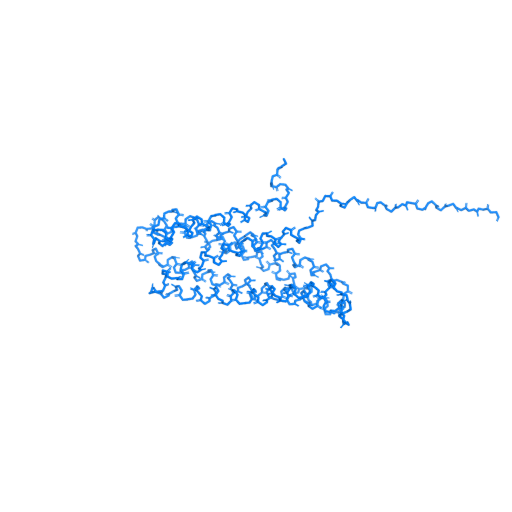1.00 66.88 213 ILE A C 1
ATOM 1696 O O . ILE A 1 213 ? -5.649 -7.217 -4.311 1.00 66.88 213 ILE A O 1
ATOM 1700 N N . GLY A 1 214 ? -3.457 -6.727 -4.363 1.00 65.12 214 GLY A N 1
ATOM 1701 C CA . GLY A 1 214 ? -3.516 -5.695 -3.327 1.00 65.12 214 GLY A CA 1
ATOM 1702 C C . GLY A 1 214 ? -4.495 -4.561 -3.651 1.00 65.12 214 GLY A C 1
ATOM 1703 O O . GLY A 1 214 ? -5.299 -4.181 -2.794 1.00 65.12 214 GLY A O 1
ATOM 1704 N N . ALA A 1 215 ? -4.488 -4.052 -4.888 1.00 63.78 215 ALA A N 1
ATOM 1705 C CA . ALA A 1 215 ? -5.408 -3.002 -5.331 1.00 63.78 215 ALA A CA 1
ATOM 1706 C C . ALA A 1 215 ? -6.882 -3.443 -5.273 1.00 63.78 215 ALA A C 1
ATOM 1708 O O . ALA A 1 215 ? -7.729 -2.700 -4.769 1.00 63.78 215 ALA A O 1
ATOM 1709 N N . LEU A 1 216 ? -7.183 -4.667 -5.718 1.00 64.25 216 LEU A N 1
ATOM 1710 C CA . LEU A 1 216 ? -8.539 -5.227 -5.699 1.00 64.25 216 LEU A CA 1
ATOM 1711 C C . LEU A 1 216 ? -9.050 -5.474 -4.272 1.00 64.25 216 LEU A C 1
ATOM 1713 O O . LEU A 1 216 ? -10.186 -5.111 -3.948 1.00 64.25 216 LEU A O 1
ATOM 1717 N N . ILE A 1 217 ? -8.208 -6.037 -3.399 1.00 68.50 217 ILE A N 1
ATOM 1718 C CA . ILE A 1 217 ? -8.547 -6.268 -1.987 1.00 68.50 217 ILE A CA 1
ATOM 1719 C C . ILE A 1 217 ? -8.804 -4.936 -1.278 1.00 68.50 217 ILE A C 1
ATOM 1721 O O . ILE A 1 217 ? -9.817 -4.788 -0.595 1.00 68.50 217 ILE A O 1
ATOM 1725 N N . THR A 1 218 ? -7.927 -3.950 -1.475 1.00 64.25 218 THR A N 1
ATOM 1726 C CA . THR A 1 218 ? -8.037 -2.636 -0.823 1.00 64.25 218 THR A CA 1
ATOM 1727 C C . THR A 1 218 ? -9.287 -1.894 -1.289 1.00 64.25 218 THR A C 1
ATOM 1729 O O . THR A 1 218 ? -10.039 -1.379 -0.463 1.00 64.25 218 THR A O 1
ATOM 1732 N N . GLY A 1 219 ? -9.579 -1.905 -2.594 1.00 59.34 219 GLY A N 1
ATOM 1733 C CA . GLY A 1 219 ? -10.811 -1.326 -3.135 1.00 59.34 219 GLY A CA 1
ATOM 1734 C C . GLY A 1 219 ? -12.075 -1.959 -2.557 1.00 59.34 219 GLY A C 1
ATOM 1735 O O . GLY A 1 219 ? -13.010 -1.254 -2.172 1.00 59.34 219 GLY A O 1
ATOM 1736 N N . THR A 1 220 ? -12.075 -3.286 -2.425 1.00 65.50 220 THR A N 1
ATOM 1737 C CA . THR A 1 220 ? -13.179 -4.039 -1.817 1.00 65.50 220 THR A CA 1
ATOM 1738 C C . THR A 1 220 ? -13.330 -3.705 -0.332 1.00 65.50 220 THR A C 1
ATOM 1740 O O . THR A 1 220 ? -14.439 -3.457 0.139 1.00 65.50 220 THR A O 1
ATOM 1743 N N . ALA A 1 221 ? -12.225 -3.631 0.413 1.00 64.50 221 ALA A N 1
ATOM 1744 C CA . ALA A 1 221 ? -12.236 -3.301 1.834 1.00 64.50 221 ALA A CA 1
ATOM 1745 C C . ALA A 1 221 ? -12.766 -1.881 2.091 1.00 64.50 221 ALA A C 1
ATOM 1747 O O . ALA A 1 221 ? -13.620 -1.695 2.958 1.00 64.50 221 ALA A O 1
ATOM 1748 N N . ILE A 1 222 ? -12.349 -0.892 1.291 1.00 63.25 222 ILE A N 1
ATOM 1749 C CA . ILE A 1 222 ? -12.895 0.469 1.379 1.00 63.25 222 ILE A CA 1
ATOM 1750 C C . ILE A 1 222 ? -14.392 0.471 1.066 1.00 63.25 222 ILE A C 1
ATOM 1752 O O . ILE A 1 222 ? -15.143 1.175 1.726 1.00 63.25 222 ILE A O 1
ATOM 1756 N N . TRP A 1 223 ? -14.869 -0.318 0.102 1.00 62.81 223 TRP A N 1
ATOM 1757 C CA . TRP A 1 223 ? -16.304 -0.384 -0.189 1.00 62.81 223 TRP A CA 1
ATOM 1758 C C . TRP A 1 223 ? -17.136 -0.872 1.008 1.00 62.81 223 TRP A C 1
ATOM 1760 O O . TRP A 1 223 ? -18.228 -0.353 1.248 1.00 62.81 223 TRP A O 1
ATOM 1770 N N . PHE A 1 224 ? -16.612 -1.825 1.782 1.00 62.50 224 PHE A N 1
ATOM 1771 C CA . PHE A 1 224 ? -17.270 -2.316 2.994 1.00 62.50 224 PHE A CA 1
ATOM 1772 C C . PHE A 1 224 ? -17.198 -1.335 4.171 1.00 62.50 224 PHE A C 1
ATOM 1774 O O . PHE A 1 224 ? -18.147 -1.265 4.952 1.00 62.50 224 PHE A O 1
ATOM 1781 N N . ILE A 1 225 ? -16.091 -0.600 4.310 1.00 55.69 225 ILE A N 1
ATOM 1782 C CA . ILE A 1 225 ? -15.837 0.305 5.444 1.00 55.69 225 ILE A CA 1
ATOM 1783 C C . ILE A 1 225 ? -16.401 1.706 5.200 1.00 55.69 225 ILE A C 1
ATOM 1785 O O . ILE A 1 225 ? -16.797 2.396 6.145 1.00 55.69 225 ILE A O 1
ATOM 1789 N N . ALA A 1 226 ? -16.459 2.143 3.945 1.00 51.72 226 ALA A N 1
ATOM 1790 C CA . ALA A 1 226 ? -16.916 3.473 3.624 1.00 51.72 226 ALA A CA 1
ATOM 1791 C C . ALA A 1 226 ? -18.378 3.625 4.061 1.00 51.72 226 ALA A C 1
ATOM 1793 O O . ALA A 1 226 ? -19.217 2.766 3.759 1.00 51.72 226 ALA A O 1
ATOM 1794 N N . PRO A 1 227 ? -18.715 4.722 4.762 1.00 44.84 227 PRO A N 1
ATOM 1795 C CA . PRO A 1 227 ? -20.068 4.932 5.233 1.00 44.84 227 PRO A CA 1
ATOM 1796 C C . PRO A 1 227 ? -21.008 4.821 4.036 1.00 44.84 227 PRO A C 1
ATOM 1798 O O . PRO A 1 227 ? -20.783 5.450 2.996 1.00 44.84 227 PRO A O 1
ATOM 1801 N N . ARG A 1 228 ? -22.064 4.008 4.166 1.00 46.69 228 ARG A N 1
ATOM 1802 C CA . ARG A 1 228 ? -23.198 3.998 3.234 1.00 46.69 228 ARG A CA 1
ATOM 1803 C C . ARG A 1 228 ? -23.914 5.342 3.362 1.00 46.69 228 ARG A C 1
ATOM 1805 O O . ARG A 1 228 ? -24.988 5.453 3.952 1.00 46.69 228 ARG A O 1
ATOM 1812 N N . ALA A 1 229 ? -23.275 6.390 2.854 1.00 37.69 229 ALA A N 1
ATOM 1813 C CA . ALA A 1 229 ? -23.759 7.750 2.811 1.00 37.69 229 ALA A CA 1
ATOM 1814 C C . ALA A 1 229 ? -24.906 7.799 1.802 1.00 37.69 229 ALA A C 1
ATOM 1816 O O . ALA A 1 229 ? -24.703 8.180 0.653 1.00 37.69 229 ALA A O 1
ATOM 1817 N N . LYS A 1 230 ? -26.081 7.306 2.217 1.00 38.59 230 LYS A N 1
ATOM 1818 C CA . LYS A 1 230 ? -27.397 7.644 1.653 1.00 38.59 230 LYS A CA 1
ATOM 1819 C C . LYS A 1 230 ? -28.617 7.080 2.391 1.00 38.59 230 LYS A C 1
ATOM 1821 O O . LYS A 1 230 ? -29.708 7.521 2.062 1.00 38.59 230 LYS A O 1
ATOM 1826 N N . ASN A 1 231 ? -28.480 6.219 3.410 1.00 33.41 231 ASN A N 1
ATOM 1827 C CA . ASN A 1 231 ? -29.661 5.675 4.114 1.00 33.41 231 ASN A CA 1
ATOM 1828 C C . ASN A 1 231 ? -29.811 6.072 5.590 1.00 33.41 231 ASN A C 1
ATOM 1830 O O . ASN A 1 231 ? -30.798 5.692 6.213 1.00 33.41 231 ASN A O 1
ATOM 1834 N N . ALA A 1 232 ? -28.921 6.901 6.141 1.00 35.75 232 ALA A N 1
ATOM 1835 C CA . ALA A 1 232 ? -29.200 7.578 7.405 1.00 35.75 232 ALA A CA 1
ATOM 1836 C C . ALA A 1 232 ? -30.181 8.735 7.146 1.00 35.75 232 ALA A C 1
ATOM 1838 O O . ALA A 1 232 ? -29.801 9.906 7.148 1.00 35.75 232 ALA A O 1
ATOM 1839 N N . LYS A 1 233 ? -31.458 8.413 6.889 1.00 33.59 233 LYS A N 1
ATOM 1840 C CA . LYS A 1 233 ? -32.529 9.358 7.218 1.00 33.59 233 LYS A CA 1
ATOM 1841 C C . LYS A 1 233 ? -32.290 9.729 8.676 1.00 33.59 233 LYS A C 1
ATOM 1843 O O . LYS A 1 233 ? -32.257 8.843 9.526 1.00 33.59 233 LYS A O 1
ATOM 1848 N N . ARG A 1 234 ? -32.050 11.019 8.933 1.00 37.66 234 ARG A N 1
ATOM 1849 C CA . ARG A 1 234 ? -32.112 11.605 10.272 1.00 37.66 234 ARG A CA 1
ATOM 1850 C C . ARG A 1 234 ? -33.333 10.999 10.956 1.00 37.66 234 ARG A C 1
ATOM 1852 O O . ARG A 1 234 ? -34.454 11.272 10.535 1.00 37.66 234 ARG A O 1
ATOM 1859 N N . VAL A 1 235 ? -33.113 10.162 11.963 1.00 35.59 235 VAL A N 1
ATOM 1860 C CA . VAL A 1 235 ? -34.136 9.924 12.971 1.00 35.59 235 VAL A CA 1
ATOM 1861 C C . VAL A 1 235 ? -34.235 11.260 13.685 1.00 35.59 235 VAL A C 1
ATOM 1863 O O . VAL A 1 235 ? -33.408 11.600 14.526 1.00 35.59 235 VAL A O 1
ATOM 1866 N N . THR A 1 236 ? -35.152 12.100 13.215 1.00 34.53 236 THR A N 1
ATOM 1867 C CA . THR A 1 236 ? -35.599 13.269 13.955 1.00 34.53 236 THR A CA 1
ATOM 1868 C C . THR A 1 236 ? -36.056 12.736 15.311 1.00 34.53 236 THR A C 1
ATOM 1870 O O . THR A 1 236 ? -36.865 11.804 15.322 1.00 34.53 236 THR A O 1
ATOM 1873 N N . PRO A 1 237 ? -35.555 13.254 16.444 1.00 37.97 237 PRO A N 1
ATOM 1874 C CA . PRO A 1 237 ? -36.148 12.930 17.729 1.00 37.97 237 PRO A CA 1
ATOM 1875 C C . PRO A 1 237 ? -37.620 13.324 17.626 1.00 37.97 237 PRO A C 1
ATOM 1877 O O . PRO A 1 237 ? -37.924 14.487 17.347 1.00 37.97 237 PRO A O 1
ATOM 1880 N N . SER A 1 238 ? -38.533 12.361 17.752 1.00 37.12 238 SER A N 1
ATOM 1881 C CA . SER A 1 238 ? -39.949 12.679 17.858 1.00 37.12 238 SER A CA 1
ATOM 1882 C C . SER A 1 238 ? -40.099 13.569 19.080 1.00 37.12 238 SER A C 1
ATOM 1884 O O . SER A 1 238 ? -39.752 13.167 20.189 1.00 37.12 238 SER A O 1
ATOM 1886 N N . THR A 1 239 ? -40.550 14.795 18.862 1.00 37.88 239 THR A N 1
ATOM 1887 C CA . THR A 1 239 ? -40.852 15.751 19.915 1.00 37.88 239 THR A CA 1
ATOM 1888 C C . THR A 1 239 ? -41.942 15.133 20.784 1.00 37.88 239 THR A C 1
ATOM 1890 O O . THR A 1 239 ? -43.112 15.120 20.402 1.00 37.88 239 THR A O 1
ATOM 1893 N N . THR A 1 240 ? -41.567 14.563 21.927 1.00 37.00 240 THR A N 1
ATOM 1894 C CA . THR A 1 240 ? -42.522 14.203 22.970 1.00 37.00 240 THR A CA 1
ATOM 1895 C C . THR A 1 240 ? -43.148 15.514 23.422 1.00 37.00 240 THR A C 1
ATOM 1897 O O . THR A 1 240 ? -42.507 16.312 24.102 1.00 37.00 240 THR A O 1
ATOM 1900 N N . LYS A 1 241 ? -44.372 15.794 22.966 1.00 37.19 241 LYS A N 1
ATOM 1901 C CA . LYS A 1 241 ? -45.171 16.888 23.510 1.00 37.19 241 LYS A CA 1
ATOM 1902 C C . LYS A 1 241 ? -45.374 16.587 24.991 1.00 37.19 241 LYS A C 1
ATOM 1904 O O . LYS A 1 241 ? -46.056 15.627 25.336 1.00 37.19 241 LYS A O 1
ATOM 1909 N N . SER A 1 242 ? -44.766 17.397 25.849 1.00 39.16 242 SER A N 1
ATOM 1910 C CA . SER A 1 242 ? -45.160 17.504 27.244 1.00 39.16 242 SER A CA 1
ATOM 1911 C C . SER A 1 242 ? -46.570 18.093 27.282 1.00 39.16 242 SER A C 1
ATOM 1913 O O . SER A 1 242 ? -46.752 19.307 27.194 1.00 39.16 242 SER A O 1
ATOM 1915 N N . THR A 1 243 ? -47.588 17.248 27.370 1.00 37.56 243 THR A N 1
ATOM 1916 C CA . THR A 1 243 ? -48.867 17.676 27.934 1.00 37.56 243 THR A CA 1
ATOM 1917 C C . THR A 1 243 ? -48.678 17.748 29.439 1.00 37.56 243 THR A C 1
ATOM 1919 O O . THR A 1 243 ? -48.672 16.731 30.128 1.00 37.56 243 THR A O 1
ATOM 1922 N N . VAL A 1 244 ? -48.465 18.972 29.918 1.00 40.06 244 VAL A N 1
ATOM 1923 C CA . VAL A 1 244 ? -48.819 19.372 31.277 1.00 40.06 244 VAL A CA 1
ATOM 1924 C C . VAL A 1 244 ? -50.308 19.067 31.424 1.00 40.06 244 VAL A C 1
ATOM 1926 O O . VAL A 1 244 ? -51.123 19.622 30.688 1.00 40.06 244 VAL A O 1
ATOM 1929 N N . VAL A 1 245 ? -50.650 18.124 32.295 1.00 35.81 245 VAL A N 1
ATOM 1930 C CA . VAL A 1 245 ? -52.018 17.966 32.786 1.00 35.81 245 VAL A CA 1
ATOM 1931 C C . VAL A 1 245 ? -52.043 18.710 34.112 1.00 35.81 245 VAL A C 1
ATOM 1933 O O . VAL A 1 245 ? -51.532 18.209 35.109 1.00 35.81 245 VAL A O 1
ATOM 1936 N N . GLU A 1 246 ? -52.554 19.937 34.089 1.00 33.75 246 GLU A N 1
ATOM 1937 C CA . GLU A 1 246 ? -53.122 20.544 35.290 1.00 33.75 246 GLU A CA 1
ATOM 1938 C C . GLU A 1 246 ? -54.441 19.824 35.579 1.00 33.75 246 GLU A C 1
ATOM 1940 O O . GLU A 1 246 ? -55.294 19.730 34.695 1.00 33.75 246 GLU A O 1
ATOM 1945 N N . ASN A 1 247 ? -54.552 19.272 36.787 1.00 37.81 247 ASN A N 1
ATOM 1946 C CA . ASN A 1 247 ? -55.778 19.113 37.570 1.00 37.81 247 ASN A CA 1
ATOM 1947 C C . ASN A 1 247 ? -55.384 18.870 39.027 1.00 37.81 247 ASN A C 1
ATOM 1949 O O . ASN A 1 247 ? -54.630 17.899 39.268 1.00 37.81 247 ASN A O 1
#

Organism: NCBI:txid1714386

Secondary structure (DSSP, 8-state):
--TTT-HHHHHHHHHHHHHHHHHHHHHHHHHH-PPTTTSHHHHHHHHHHHHHIIIIIHHHHHHHHHHHHHHHHTTSHHHHHHHHHHHHHHHHHHHHHHHHHHHHHHHHHHHTT---HHHHHHHHHHHHHHHHHHHIIIIIIIIHHHHHHHHHHHHHH-TTS--HHHHHHHHHHHHHHHHHHHHHHHHHHHHHHHTSGGGHHHHHHHHHHHHHHHHHHHHHHHHHHS--T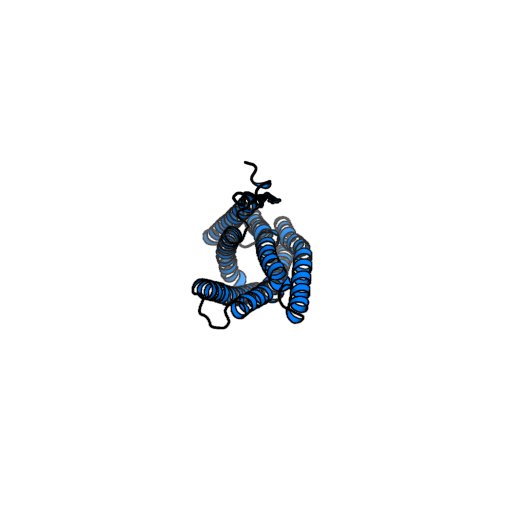T-----PPP---------

pLDDT: mean 72.51, std 13.24, range [33.41, 89.12]